Protein AF-A0A7Z9UWP3-F1 (afdb_monomer_lite)

Sequence (238 aa):
MQDFIWDKLEEKCSILRSDPNTWDKHVTGLNKSAENAIYSDIASQRMCRAIDDLLGEGTWEAPKKWGSFLVSFPQKLDHDWTVPISHCNGVPWHWDGRSGIEDMENLSGVFVFTFFSEVKPLGGGTLIVSGSHWLLKRFFQNLSEGDRSQKRRVLRKQFCTSNRWLAQLTGHDESPVDRIAFFMDKETSVDDVPVRVVELTGQPGDAIICQPTIFHIASENHADYPRFMRAKGLEKRN

Secondary structure (DSSP, 8-state):
-HHHHHHHHHHHH---TT-GGGTTSPP--GGGGTTSGGGGGGG-HHHHHHHHHHH-TTSB---SS---EEEEPPP--SS-----SB-TTS-BSB--S---HHHHHTT-EEEEEEESS-B-TTB-PPEEETTHHHHHHHHHHHS-HHHHTS-HHHHHHHHHTSSHHHHHHTTSSPPPS-HHIIIIIS-EEETTEEE-EEE--B-TT-EEEE-TT--EE---B-SSS-EEEEEEEEEB--

Radius of gyration: 18.4 Å; chains: 1; bounding box: 47×35×46 Å

Foldseek 3Di:
DVVLVQVLCCVPVVQHPVDLVSQPDDDDDSQVCLQDPVVVCVCPPVVVVVQCVVQNPPQFDDDSGQFDKDKAAADPDPDDFFQDLQDPVRHGWFFDDDLDLVCLVNVQWKKKKAFQAFQDVLQFFKKWKPQVSVLSSVLCVPDDPVRNPDDRVVSVVCSCVVDPVSCQSNVVDDHDPHRCVVAAVDFDQDVNTTIHMDGDGDHHGDMDMGRRGTTIDTGHGNDNGMTIMGMGITGTDD

pLDDT: mean 90.4, std 8.86, range [55.72, 98.75]

Structure (mmCIF, N/CA/C/O backbone):
data_AF-A0A7Z9UWP3-F1
#
_entry.id   AF-A0A7Z9UWP3-F1
#
loop_
_atom_site.group_PDB
_atom_site.id
_atom_site.type_symbol
_atom_site.label_atom_id
_atom_site.label_alt_id
_atom_site.label_comp_id
_atom_site.label_asym_id
_atom_site.label_entity_id
_atom_site.label_seq_id
_atom_site.pdbx_PDB_ins_code
_atom_site.Cartn_x
_atom_site.Cartn_y
_atom_site.Cartn_z
_atom_site.occupancy
_atom_site.B_iso_or_equiv
_atom_site.auth_seq_id
_atom_site.auth_comp_id
_atom_site.auth_asym_id
_atom_site.auth_atom_id
_atom_site.pdbx_PDB_model_num
ATOM 1 N N . MET A 1 1 ? 0.214 -0.552 -21.906 1.00 86.19 1 MET A N 1
ATOM 2 C CA . MET A 1 1 ? 0.563 0.190 -20.669 1.00 86.19 1 MET A CA 1
ATOM 3 C C . MET A 1 1 ? 2.044 0.075 -20.319 1.00 86.19 1 MET A C 1
ATOM 5 O O . MET A 1 1 ? 2.665 1.114 -20.176 1.00 86.19 1 MET A O 1
ATOM 9 N N . GLN A 1 2 ? 2.630 -1.125 -20.189 1.00 91.12 2 GLN A N 1
ATOM 10 C CA . GLN A 1 2 ? 4.057 -1.243 -19.832 1.00 91.12 2 GLN A CA 1
ATOM 11 C C . GLN A 1 2 ? 4.996 -0.543 -20.822 1.00 91.12 2 GLN A C 1
ATOM 13 O O . GLN A 1 2 ? 5.885 0.169 -20.375 1.00 91.12 2 GLN A O 1
ATOM 18 N N . ASP A 1 3 ? 4.775 -0.680 -22.134 1.00 91.81 3 ASP A N 1
ATOM 19 C CA . ASP A 1 3 ? 5.622 -0.011 -23.137 1.00 91.81 3 ASP A CA 1
ATOM 20 C C . ASP A 1 3 ? 5.607 1.509 -22.955 1.00 91.81 3 ASP A C 1
ATOM 22 O O . ASP A 1 3 ? 6.650 2.133 -22.863 1.00 91.81 3 ASP A O 1
ATOM 26 N N . PHE A 1 4 ? 4.431 2.087 -22.718 1.00 88.44 4 PHE A N 1
ATOM 27 C CA . PHE A 1 4 ? 4.306 3.504 -22.392 1.00 88.44 4 PHE A CA 1
ATOM 28 C C . PHE A 1 4 ? 5.050 3.906 -21.106 1.00 88.44 4 PHE A C 1
ATOM 30 O O . PHE A 1 4 ? 5.608 4.999 -21.035 1.00 88.44 4 PHE A O 1
ATOM 37 N N . ILE A 1 5 ? 5.052 3.059 -20.070 1.00 90.06 5 ILE A N 1
ATOM 38 C CA . ILE A 1 5 ? 5.831 3.326 -18.851 1.00 90.06 5 ILE A CA 1
ATOM 39 C C . ILE A 1 5 ? 7.326 3.320 -19.189 1.00 90.06 5 ILE A C 1
ATOM 41 O O . ILE A 1 5 ? 8.027 4.238 -18.773 1.00 90.06 5 ILE A O 1
ATOM 45 N N . TRP A 1 6 ? 7.793 2.343 -19.970 1.00 93.50 6 TRP A N 1
ATOM 46 C CA . TRP A 1 6 ? 9.179 2.266 -20.436 1.00 93.50 6 TRP A CA 1
ATOM 47 C C . TRP A 1 6 ? 9.587 3.471 -21.282 1.00 93.50 6 TRP A C 1
ATOM 49 O O . TRP A 1 6 ? 10.606 4.082 -20.974 1.00 93.50 6 TRP A O 1
ATOM 59 N N . ASP A 1 7 ? 8.759 3.891 -22.237 1.00 91.38 7 ASP A N 1
ATOM 60 C CA . ASP A 1 7 ? 9.006 5.091 -23.044 1.00 91.38 7 ASP A CA 1
ATOM 61 C C . ASP A 1 7 ? 9.177 6.326 -22.148 1.00 91.38 7 ASP A C 1
ATOM 63 O O . ASP A 1 7 ? 10.057 7.158 -22.360 1.00 91.38 7 ASP A O 1
ATOM 67 N N . LYS A 1 8 ? 8.354 6.449 -21.095 1.00 88.94 8 LYS A N 1
ATOM 68 C CA . LYS A 1 8 ? 8.445 7.574 -20.152 1.00 88.94 8 LYS A CA 1
ATOM 69 C C . LYS A 1 8 ? 9.650 7.479 -19.222 1.00 88.94 8 LYS A C 1
ATOM 71 O O . LYS A 1 8 ? 10.182 8.524 -18.845 1.00 88.94 8 LYS A O 1
ATOM 76 N N . LEU A 1 9 ? 10.060 6.274 -18.840 1.00 91.75 9 LEU A N 1
ATOM 77 C CA . LEU A 1 9 ? 11.277 6.031 -18.066 1.00 91.75 9 LEU A CA 1
ATOM 78 C C . LEU A 1 9 ? 12.525 6.410 -18.870 1.00 91.75 9 LEU A C 1
ATOM 80 O O . LEU A 1 9 ? 13.411 7.087 -18.344 1.00 91.75 9 LEU A O 1
ATOM 84 N N . GLU A 1 10 ? 12.558 6.058 -20.150 1.00 93.06 10 GLU A N 1
ATOM 85 C CA . GLU A 1 10 ? 13.635 6.430 -21.061 1.00 93.06 10 GLU A CA 1
ATOM 86 C C . GLU A 1 10 ? 13.662 7.949 -21.285 1.00 93.06 10 GLU A C 1
ATOM 88 O O . GLU A 1 10 ? 14.664 8.597 -20.977 1.00 93.06 10 GLU A O 1
ATOM 93 N N . GLU A 1 11 ? 12.533 8.538 -21.696 1.00 90.44 11 GLU A N 1
ATOM 94 C CA . GLU A 1 11 ? 12.408 9.969 -22.011 1.00 90.44 11 GLU A CA 1
ATOM 95 C C . GLU A 1 11 ? 12.757 10.874 -20.818 1.00 90.44 11 GLU A C 1
ATOM 97 O O . GLU A 1 11 ? 13.405 11.908 -20.986 1.00 90.44 11 GLU A O 1
ATOM 102 N N . LYS A 1 12 ? 12.308 10.522 -19.604 1.00 87.69 12 LYS A N 1
ATOM 103 C CA . LYS A 1 12 ? 12.389 11.423 -18.438 1.00 87.69 12 LYS A CA 1
ATOM 104 C C . LYS A 1 12 ? 13.488 11.088 -17.447 1.00 87.69 12 LYS A C 1
ATOM 106 O O . LYS A 1 12 ? 13.879 11.966 -16.679 1.00 87.69 12 LYS A O 1
ATOM 111 N N . CYS A 1 13 ? 13.927 9.836 -17.397 1.00 89.38 13 CYS A N 1
ATOM 112 C CA . CYS A 1 13 ? 14.864 9.364 -16.379 1.00 89.38 13 CYS A CA 1
ATOM 113 C C . CYS A 1 13 ? 16.144 8.766 -16.983 1.00 89.38 13 CYS A C 1
ATOM 115 O O . CYS A 1 13 ? 17.079 8.461 -16.230 1.00 89.38 13 CYS A O 1
ATOM 117 N N . SER A 1 14 ? 16.204 8.626 -18.315 1.00 92.69 14 SER A N 1
ATOM 118 C CA . SER A 1 14 ? 17.272 7.914 -19.027 1.00 92.69 14 SER A CA 1
ATOM 119 C C . SER A 1 14 ? 17.446 6.489 -18.496 1.00 92.69 14 SER A C 1
ATOM 121 O O . SER A 1 14 ? 18.567 6.028 -18.295 1.00 92.69 14 SER A O 1
ATOM 123 N N . ILE A 1 15 ? 16.321 5.837 -18.186 1.00 94.38 15 ILE A N 1
ATOM 124 C CA . ILE A 1 15 ? 16.262 4.452 -17.721 1.00 94.38 15 ILE A CA 1
ATOM 125 C C . ILE A 1 15 ? 15.803 3.596 -18.897 1.00 94.38 15 ILE A C 1
ATOM 127 O O . ILE A 1 15 ? 14.691 3.771 -19.392 1.00 94.38 15 ILE A O 1
ATOM 131 N N . LEU A 1 16 ? 16.660 2.683 -19.342 1.00 94.62 16 LEU A N 1
ATOM 132 C CA . LEU A 1 16 ? 16.462 1.902 -20.557 1.00 94.62 16 LEU A CA 1
ATOM 133 C C . LEU A 1 16 ? 15.951 0.505 -20.217 1.00 94.62 16 LEU A C 1
ATOM 135 O O . LEU A 1 16 ? 16.533 -0.201 -19.392 1.00 94.62 16 LEU A O 1
ATOM 139 N N . ARG A 1 17 ? 14.901 0.053 -20.912 1.00 95.44 17 ARG A N 1
ATOM 140 C CA . ARG A 1 17 ? 14.376 -1.317 -20.761 1.00 95.44 17 ARG A CA 1
ATOM 141 C C . ARG A 1 17 ? 15.427 -2.386 -21.067 1.00 95.44 17 ARG A C 1
ATOM 143 O O . ARG A 1 17 ? 15.401 -3.454 -20.470 1.00 95.44 17 ARG A O 1
ATOM 150 N N . SER A 1 18 ? 16.321 -2.111 -22.011 1.00 95.44 18 SER A N 1
ATOM 151 C CA . SER A 1 18 ? 17.343 -3.051 -22.479 1.00 95.44 18 SER A CA 1
ATOM 152 C C . SER A 1 18 ? 18.635 -3.038 -21.660 1.00 95.44 18 SER A C 1
ATOM 154 O O . SER A 1 18 ? 19.491 -3.879 -21.912 1.00 95.44 18 SER A O 1
ATOM 156 N N . ASP A 1 19 ? 18.804 -2.101 -20.721 1.00 94.62 19 ASP A N 1
ATOM 157 C CA . ASP A 1 19 ? 20.027 -1.982 -19.920 1.00 94.62 19 ASP A CA 1
ATOM 158 C C . ASP A 1 19 ? 19.709 -1.909 -18.417 1.00 94.62 19 ASP A C 1
ATOM 160 O O . ASP A 1 19 ? 19.483 -0.816 -17.879 1.00 94.62 19 ASP A O 1
ATOM 164 N N . PRO A 1 20 ? 19.726 -3.059 -17.714 1.00 93.06 20 PRO A N 1
ATOM 165 C CA . PRO A 1 20 ? 19.508 -3.123 -16.272 1.00 93.06 20 PRO A CA 1
ATOM 166 C C . PRO A 1 20 ? 20.485 -2.297 -15.430 1.00 93.06 20 PRO A C 1
ATOM 168 O O . PRO A 1 20 ? 20.186 -2.001 -14.276 1.00 93.06 20 PRO A O 1
ATOM 171 N N . ASN A 1 21 ? 21.638 -1.878 -15.968 1.00 92.44 21 ASN A N 1
ATOM 172 C CA . ASN A 1 21 ? 22.551 -0.999 -15.228 1.00 92.44 21 ASN A CA 1
ATOM 173 C C . ASN A 1 21 ? 21.985 0.412 -15.042 1.00 92.44 21 ASN A C 1
ATOM 175 O O . ASN A 1 21 ? 22.449 1.141 -14.174 1.00 92.44 21 ASN A O 1
ATOM 179 N N . THR A 1 22 ? 20.972 0.788 -15.826 1.00 92.69 22 THR A N 1
ATOM 180 C CA . THR A 1 22 ? 20.267 2.069 -15.683 1.00 92.69 22 THR A CA 1
ATOM 181 C C . THR A 1 22 ? 19.136 2.022 -14.648 1.00 92.69 22 THR A C 1
ATOM 183 O O . THR A 1 22 ? 18.492 3.039 -14.391 1.00 92.69 22 THR A O 1
ATOM 186 N N . TRP A 1 23 ? 18.859 0.853 -14.059 1.00 92.38 23 TRP A N 1
ATOM 187 C CA . TRP A 1 23 ? 17.744 0.616 -13.133 1.00 92.38 23 TRP A CA 1
ATOM 188 C C . TRP A 1 23 ? 18.099 0.934 -11.671 1.00 92.38 23 TRP A C 1
ATOM 190 O O . TRP A 1 23 ? 17.628 0.281 -10.745 1.00 92.38 23 TRP A O 1
ATOM 200 N N . ASP A 1 24 ? 18.949 1.930 -11.442 1.00 80.56 24 ASP A N 1
ATOM 201 C CA . ASP A 1 24 ? 19.480 2.300 -10.125 1.00 80.56 24 ASP A CA 1
ATOM 202 C C . ASP A 1 24 ? 18.838 3.572 -9.542 1.00 80.56 24 ASP A C 1
ATOM 204 O O . ASP A 1 24 ? 19.090 3.949 -8.396 1.00 80.56 24 ASP A O 1
ATOM 208 N N . LYS A 1 25 ? 17.978 4.244 -10.317 1.00 75.56 25 LYS A N 1
ATOM 209 C CA . LYS A 1 25 ? 17.380 5.527 -9.935 1.00 75.56 25 LYS A CA 1
ATOM 210 C C . LYS A 1 25 ? 15.999 5.359 -9.322 1.00 75.56 25 LYS A C 1
ATOM 212 O O . LYS A 1 25 ? 15.126 4.673 -9.853 1.00 75.56 25 LYS A O 1
ATOM 217 N N . HIS A 1 26 ? 15.751 6.129 -8.267 1.00 76.62 26 HIS A N 1
ATOM 218 C CA . HIS A 1 26 ? 14.399 6.336 -7.769 1.00 76.62 26 HIS A CA 1
ATOM 219 C C . HIS A 1 26 ? 13.567 7.140 -8.779 1.00 76.62 26 HIS A C 1
ATOM 221 O O . HIS A 1 26 ? 13.902 8.275 -9.131 1.00 76.62 26 HIS A O 1
ATOM 227 N N . VAL A 1 27 ? 12.449 6.567 -9.222 1.00 81.12 27 VAL A N 1
ATOM 228 C CA . VAL A 1 27 ? 11.588 7.174 -10.239 1.00 81.12 27 VAL A CA 1
ATOM 229 C C . VAL A 1 27 ? 10.522 8.046 -9.585 1.00 81.12 27 VAL A C 1
ATOM 231 O O . VAL A 1 27 ? 9.708 7.585 -8.789 1.00 81.12 27 VAL A O 1
ATOM 234 N N . THR A 1 28 ? 10.476 9.320 -9.972 1.00 74.56 28 THR A N 1
ATOM 235 C CA . THR A 1 28 ? 9.399 10.245 -9.593 1.00 74.56 28 THR A CA 1
ATOM 236 C C . THR A 1 28 ? 8.891 11.005 -10.812 1.00 74.56 28 THR A C 1
ATOM 238 O O . THR A 1 28 ? 9.552 11.083 -11.843 1.00 74.56 28 THR A O 1
ATOM 241 N N . GLY A 1 29 ? 7.693 11.586 -10.717 1.00 69.19 29 GLY A N 1
ATOM 242 C CA . GLY A 1 29 ? 7.242 12.563 -11.714 1.00 69.19 29 GLY A CA 1
ATOM 243 C C . GLY A 1 29 ? 6.757 11.993 -13.054 1.00 69.19 29 GLY A C 1
ATOM 244 O O . GLY A 1 29 ? 6.494 12.767 -13.982 1.00 69.19 29 GLY A O 1
ATOM 245 N N . LEU A 1 30 ? 6.524 10.678 -13.160 1.00 74.00 30 LEU A N 1
ATOM 246 C CA . LEU A 1 30 ? 5.887 10.077 -14.344 1.00 74.00 30 LEU A CA 1
ATOM 247 C C . LEU A 1 30 ? 4.432 10.559 -14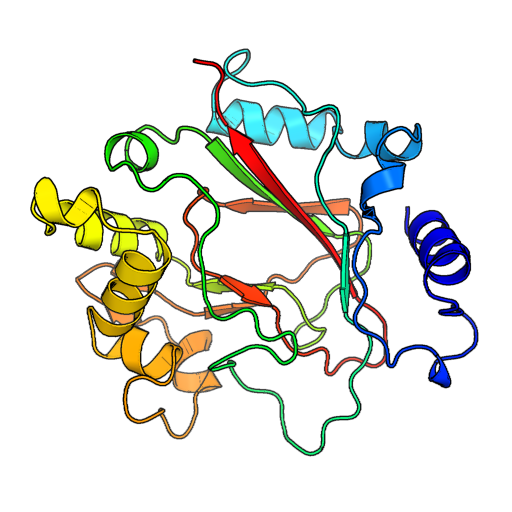.561 1.00 74.00 30 LEU A C 1
ATOM 249 O O . LEU A 1 30 ? 3.859 10.369 -15.623 1.00 74.00 30 LEU A O 1
ATOM 253 N N . ASN A 1 31 ? 3.852 11.284 -13.603 1.00 62.81 31 ASN A N 1
ATOM 254 C CA . ASN A 1 31 ? 2.432 11.657 -13.539 1.00 62.81 31 ASN A CA 1
ATOM 255 C C . ASN A 1 31 ? 1.960 12.672 -14.583 1.00 62.81 31 ASN A C 1
ATOM 257 O O . ASN A 1 31 ? 0.757 12.802 -14.813 1.00 62.81 31 ASN A O 1
ATOM 261 N N . LYS A 1 32 ? 2.875 13.441 -15.189 1.00 57.59 32 LYS A N 1
ATOM 262 C CA . LYS A 1 32 ? 2.498 14.492 -16.155 1.00 57.59 32 LYS A CA 1
ATOM 263 C C . LYS A 1 32 ? 1.899 13.938 -17.449 1.00 57.59 32 LYS A C 1
ATOM 265 O O . LYS A 1 32 ? 1.440 14.713 -18.270 1.00 57.59 32 LYS A O 1
ATOM 270 N N . SER A 1 33 ? 1.899 12.623 -17.637 1.00 55.72 33 SER A N 1
ATOM 271 C CA . SER A 1 33 ? 1.381 11.992 -18.842 1.00 55.72 33 SER A CA 1
ATOM 272 C C . SER A 1 33 ? -0.077 11.535 -18.744 1.00 55.72 33 SER A C 1
ATOM 274 O O . SER A 1 33 ? -0.579 10.988 -19.715 1.00 55.72 33 SER A O 1
ATOM 276 N N . ALA A 1 34 ? -0.775 11.816 -17.634 1.00 56.41 34 ALA A N 1
ATOM 277 C CA . ALA A 1 34 ? -2.178 11.444 -17.395 1.00 56.41 34 ALA A CA 1
ATOM 278 C C . ALA A 1 34 ? -3.206 12.000 -18.409 1.00 56.41 34 ALA A C 1
ATOM 280 O O . ALA A 1 34 ? -4.379 11.661 -18.325 1.00 56.41 34 ALA A O 1
ATOM 281 N N . GLU A 1 35 ? -2.787 12.860 -19.339 1.00 61.62 35 GLU A N 1
ATOM 282 C CA . GLU A 1 35 ? -3.606 13.363 -20.455 1.00 61.62 35 GLU A CA 1
ATOM 283 C C . GLU A 1 35 ? -3.559 12.443 -21.688 1.00 61.62 35 GLU A C 1
ATOM 285 O O . GLU A 1 35 ? -4.274 12.668 -22.660 1.00 61.62 35 GLU A O 1
ATOM 290 N N . ASN A 1 36 ? -2.727 11.398 -21.664 1.00 70.50 36 ASN A N 1
ATOM 291 C CA . ASN A 1 36 ? -2.655 10.424 -22.744 1.00 70.50 36 ASN A CA 1
ATOM 292 C C . ASN A 1 36 ? -3.891 9.504 -22.735 1.00 70.50 36 ASN A C 1
ATOM 294 O O . ASN A 1 36 ? -4.335 9.055 -21.678 1.00 70.50 36 ASN A O 1
ATOM 298 N N . ALA A 1 37 ? -4.414 9.175 -23.918 1.00 71.62 37 ALA A N 1
ATOM 299 C CA . ALA A 1 37 ? -5.559 8.278 -24.069 1.00 71.62 37 ALA A CA 1
ATOM 300 C C . ALA A 1 37 ? -5.350 6.911 -23.390 1.00 71.62 37 ALA A C 1
ATOM 302 O O . ALA A 1 37 ? -6.306 6.328 -22.908 1.00 71.62 37 ALA A O 1
ATOM 303 N N . ILE A 1 38 ? -4.108 6.439 -23.231 1.00 73.44 38 ILE A N 1
ATOM 304 C CA . ILE A 1 38 ? -3.800 5.156 -22.576 1.00 73.44 38 ILE A CA 1
ATOM 305 C C . ILE A 1 38 ? -4.294 5.053 -21.119 1.00 73.44 38 ILE A C 1
ATOM 307 O O . ILE A 1 38 ? -4.359 3.959 -20.560 1.00 73.44 38 ILE A O 1
ATOM 311 N N . TYR A 1 39 ? -4.638 6.177 -20.480 1.00 73.81 39 TYR A N 1
ATOM 312 C CA . TYR A 1 39 ? -5.200 6.194 -19.128 1.00 73.81 39 TYR A CA 1
ATOM 313 C C . TYR A 1 39 ? -6.716 5.963 -19.088 1.00 73.81 39 TYR A C 1
ATOM 315 O O . TYR A 1 39 ? -7.220 5.625 -18.013 1.00 73.81 39 TYR A O 1
ATOM 323 N N . SER A 1 40 ? -7.442 6.112 -20.207 1.00 72.38 40 SER A N 1
ATOM 324 C CA . SER A 1 40 ? -8.894 5.869 -20.244 1.00 72.38 40 SER A CA 1
ATOM 325 C C . SER A 1 40 ? -9.231 4.420 -19.922 1.00 72.38 40 SER A C 1
ATOM 327 O O . SER A 1 40 ? -10.205 4.158 -19.222 1.00 72.38 40 SER A O 1
ATOM 329 N N . ASP A 1 41 ? -8.372 3.494 -20.344 1.00 78.50 41 ASP A N 1
ATOM 330 C CA . ASP A 1 41 ? -8.580 2.055 -20.160 1.00 78.50 41 ASP A CA 1
ATOM 331 C C . ASP A 1 41 ? -8.425 1.619 -18.706 1.00 78.50 41 ASP A C 1
ATOM 333 O O . ASP A 1 41 ? -8.909 0.558 -18.312 1.00 78.50 41 ASP A O 1
ATOM 337 N N . ILE A 1 42 ? -7.781 2.448 -17.878 1.00 81.31 42 ILE A N 1
ATOM 338 C CA . ILE A 1 42 ? -7.672 2.131 -16.462 1.00 81.31 42 ILE A CA 1
ATOM 339 C C . ILE A 1 42 ? -9.045 2.214 -15.795 1.00 81.31 42 ILE A C 1
ATOM 341 O O . ILE A 1 42 ? -9.366 1.355 -14.980 1.00 81.31 42 ILE A O 1
ATOM 345 N N . ALA A 1 43 ? -9.879 3.184 -16.182 1.00 84.50 43 ALA A N 1
ATOM 346 C CA . ALA A 1 43 ? -11.275 3.305 -15.759 1.00 84.50 43 ALA A CA 1
ATOM 347 C C . ALA A 1 43 ? -12.178 2.266 -16.449 1.00 84.50 43 ALA A C 1
ATOM 349 O O . ALA A 1 43 ? -13.266 2.595 -16.922 1.00 84.50 43 ALA A O 1
ATOM 350 N N . SER A 1 44 ? -11.714 1.019 -16.559 1.00 88.94 44 SER A N 1
ATOM 351 C CA . SER A 1 44 ? -12.471 -0.042 -17.212 1.00 88.94 44 SER A CA 1
ATOM 352 C C . SER A 1 44 ? -13.846 -0.195 -16.565 1.00 88.94 44 SER A C 1
ATOM 354 O O . SER A 1 44 ? -14.006 -0.033 -15.352 1.00 88.94 44 SER A O 1
ATOM 356 N N . GLN A 1 45 ? -14.841 -0.582 -17.364 1.00 91.75 45 GLN A N 1
ATOM 357 C CA . GLN A 1 45 ? -16.202 -0.791 -16.869 1.00 91.75 45 GLN A CA 1
ATOM 358 C C . GLN A 1 45 ? -16.245 -1.779 -15.693 1.00 91.75 45 GLN A C 1
ATOM 360 O O . GLN A 1 45 ? -17.015 -1.588 -14.757 1.00 91.75 45 GLN A O 1
ATOM 365 N N . ARG A 1 46 ? -15.389 -2.811 -15.711 1.00 93.19 46 ARG A N 1
ATOM 366 C CA . ARG A 1 46 ? -15.267 -3.783 -14.618 1.00 93.19 46 ARG A CA 1
ATOM 367 C C . ARG A 1 46 ? -14.789 -3.127 -13.320 1.00 93.19 46 ARG A C 1
ATOM 369 O O . ARG A 1 46 ? -15.360 -3.401 -12.272 1.00 93.19 46 ARG A O 1
ATOM 376 N N . MET A 1 47 ? -13.766 -2.273 -13.386 1.00 92.62 47 MET A N 1
ATOM 377 C CA . MET A 1 47 ? -13.241 -1.587 -12.203 1.00 92.62 47 MET A CA 1
ATOM 378 C C . MET A 1 47 ? -14.235 -0.554 -11.666 1.00 92.62 47 MET A C 1
ATOM 380 O O . MET A 1 47 ? -14.440 -0.497 -10.460 1.00 92.62 47 MET A O 1
ATOM 384 N N . CYS A 1 48 ? -14.884 0.219 -12.543 1.00 93.50 48 CYS A N 1
ATOM 385 C CA . CYS A 1 48 ? -15.901 1.185 -12.128 1.00 93.50 48 CYS A CA 1
ATOM 386 C C . CYS A 1 48 ? -17.076 0.497 -11.423 1.00 93.50 48 CYS A C 1
ATOM 388 O O . CYS A 1 48 ? -17.411 0.908 -10.322 1.00 93.50 48 CYS A O 1
ATOM 390 N N . ARG A 1 49 ? -17.594 -0.616 -11.963 1.00 95.50 49 ARG A N 1
ATOM 391 C CA . ARG A 1 49 ? -18.661 -1.395 -11.306 1.00 95.50 49 ARG A CA 1
ATOM 392 C C . ARG A 1 49 ? -18.256 -1.924 -9.929 1.00 95.50 49 ARG A C 1
ATOM 394 O O . ARG A 1 49 ? -19.032 -1.829 -8.994 1.00 95.50 49 ARG A O 1
ATOM 401 N N . ALA A 1 50 ? -17.025 -2.418 -9.781 1.00 96.06 50 ALA A N 1
ATOM 402 C CA . ALA A 1 50 ? -16.531 -2.858 -8.474 1.00 96.06 50 ALA A CA 1
ATOM 403 C C . ALA A 1 50 ? -16.437 -1.704 -7.456 1.00 96.06 50 ALA A C 1
ATOM 405 O O . ALA A 1 50 ? -16.574 -1.922 -6.257 1.00 96.06 50 ALA A O 1
ATOM 406 N N . ILE A 1 51 ? -16.189 -0.474 -7.919 1.00 95.69 51 ILE A N 1
ATOM 407 C CA . ILE A 1 51 ? -16.214 0.718 -7.064 1.00 95.69 51 ILE A CA 1
ATOM 408 C C . ILE A 1 51 ? -17.664 1.153 -6.792 1.00 95.69 51 ILE A C 1
ATOM 410 O O . ILE A 1 51 ? -17.953 1.543 -5.663 1.00 95.69 51 ILE A O 1
ATOM 414 N N . ASP A 1 52 ? -18.575 1.037 -7.764 1.00 95.88 52 ASP A N 1
ATOM 415 C CA . ASP A 1 52 ? -20.013 1.280 -7.579 1.00 95.88 52 ASP A CA 1
ATOM 416 C C . ASP A 1 52 ? -20.600 0.352 -6.507 1.00 95.88 52 ASP A C 1
ATOM 418 O O . ASP A 1 52 ? -21.325 0.824 -5.635 1.00 95.88 52 ASP A O 1
ATOM 422 N N . ASP A 1 53 ? -20.215 -0.928 -6.493 1.00 95.69 53 ASP A N 1
ATOM 423 C CA . ASP A 1 53 ? -20.638 -1.896 -5.469 1.00 95.69 53 ASP A CA 1
ATOM 424 C C . ASP A 1 53 ? -20.207 -1.484 -4.045 1.00 95.69 53 ASP A C 1
ATOM 426 O O . ASP A 1 53 ? -20.853 -1.852 -3.064 1.00 95.69 53 ASP A O 1
ATOM 430 N N . LEU A 1 54 ? -19.115 -0.718 -3.913 1.00 94.75 54 LEU A N 1
ATOM 431 C CA . LEU A 1 54 ? -18.563 -0.284 -2.624 1.00 94.75 54 LEU A CA 1
ATOM 432 C C . LEU A 1 54 ? -19.047 1.105 -2.196 1.00 94.75 54 LEU A C 1
ATOM 434 O O . LEU A 1 54 ? -19.323 1.332 -1.019 1.00 94.75 54 LEU A O 1
ATOM 438 N N . LEU A 1 55 ? -19.091 2.060 -3.125 1.00 93.81 55 LEU A N 1
ATOM 439 C CA . LEU A 1 55 ? -19.407 3.457 -2.826 1.00 93.81 55 LEU A CA 1
ATOM 440 C C . LEU A 1 55 ? -20.873 3.807 -3.103 1.00 93.81 55 LEU A C 1
ATOM 442 O O . LEU A 1 55 ? -21.404 4.696 -2.438 1.00 93.81 55 LEU A O 1
ATOM 446 N N . GLY A 1 56 ? -21.528 3.078 -4.001 1.00 93.88 56 GLY A N 1
ATOM 447 C CA . GLY A 1 56 ? -22.830 3.404 -4.564 1.00 93.88 56 GLY A CA 1
ATOM 448 C C . GLY A 1 56 ? -22.695 4.014 -5.960 1.00 93.88 56 GLY A C 1
ATOM 449 O O . GLY A 1 56 ? -21.858 4.886 -6.211 1.00 93.88 56 GLY A O 1
ATOM 450 N N . GLU A 1 57 ? -23.549 3.573 -6.882 1.00 94.31 57 GLU A N 1
ATOM 451 C CA . GLU A 1 57 ? -23.609 4.143 -8.227 1.00 94.31 57 GLU A CA 1
ATOM 452 C C . GLU A 1 57 ? -23.963 5.640 -8.164 1.00 94.31 57 GLU A C 1
ATOM 454 O O . GLU A 1 57 ? -24.844 6.074 -7.419 1.00 94.31 57 GLU A O 1
ATOM 459 N N . GLY A 1 58 ? -23.246 6.458 -8.939 1.00 92.44 58 GLY A N 1
ATOM 460 C CA . GLY A 1 58 ? -23.473 7.905 -9.014 1.00 92.44 58 GLY A CA 1
ATOM 461 C C . GLY A 1 58 ? -22.924 8.721 -7.835 1.00 92.44 58 GLY A C 1
ATOM 462 O O . GLY A 1 58 ? -22.917 9.954 -7.911 1.00 92.44 58 GLY A O 1
ATOM 463 N N . THR A 1 59 ? -22.394 8.080 -6.787 1.00 93.19 59 THR A N 1
ATOM 464 C CA . THR A 1 59 ? -21.838 8.773 -5.610 1.00 93.19 59 THR A CA 1
ATOM 465 C C . THR A 1 59 ? -20.361 9.134 -5.758 1.00 93.19 59 THR A C 1
ATOM 467 O O . THR A 1 59 ? -19.765 9.632 -4.811 1.00 93.19 59 THR A O 1
ATOM 470 N N . TRP A 1 60 ? -19.723 8.846 -6.891 1.00 93.50 60 TRP A N 1
ATOM 471 C CA . TRP A 1 60 ? -18.309 9.133 -7.150 1.00 93.50 60 TRP A CA 1
ATOM 472 C C . TRP A 1 60 ? -18.077 9.382 -8.650 1.00 93.50 60 TRP A C 1
ATOM 474 O O . TRP A 1 60 ? -18.964 9.161 -9.474 1.00 93.50 60 TRP A O 1
ATOM 484 N N . GLU A 1 61 ? -16.887 9.872 -9.007 1.00 90.12 61 GLU A N 1
ATOM 485 C CA . GLU A 1 61 ? -16.465 10.056 -10.402 1.00 90.12 61 GLU A CA 1
ATOM 486 C C . GLU A 1 61 ? -15.131 9.388 -10.678 1.00 90.12 61 GLU A C 1
ATOM 488 O O . GLU A 1 61 ? -14.181 9.513 -9.900 1.00 90.12 61 GLU A O 1
ATOM 493 N N . ALA A 1 62 ? -15.023 8.783 -11.861 1.00 87.69 62 ALA A N 1
ATOM 494 C CA . ALA A 1 62 ? -13.736 8.405 -12.412 1.00 87.69 62 ALA A CA 1
ATOM 495 C C . ALA A 1 62 ? -12.843 9.656 -12.537 1.00 87.69 62 ALA A C 1
ATOM 497 O O . ALA A 1 62 ? -13.182 10.596 -13.265 1.00 87.69 62 ALA A O 1
ATOM 498 N N . PRO A 1 63 ? -11.687 9.706 -11.853 1.00 84.44 63 PRO A N 1
ATOM 499 C CA . PRO A 1 63 ? -10.825 10.868 -11.921 1.00 84.44 63 PRO A CA 1
ATOM 500 C C . PRO A 1 63 ? -10.205 10.975 -13.312 1.00 84.44 63 PRO A C 1
ATOM 502 O O . PRO A 1 63 ? -9.742 9.989 -13.881 1.00 84.44 63 PRO A O 1
ATOM 505 N N . LYS A 1 64 ? -10.051 12.205 -13.811 1.00 77.88 64 LYS A N 1
ATOM 506 C CA . LYS A 1 64 ? -9.266 12.462 -15.035 1.00 77.88 64 LYS A CA 1
ATOM 507 C C . LYS A 1 64 ? -7.823 11.970 -14.904 1.00 77.88 64 LYS A C 1
ATOM 509 O O . LYS A 1 64 ? -7.207 11.559 -15.877 1.00 77.88 64 LYS A O 1
ATOM 514 N N . LYS A 1 65 ? -7.274 12.040 -13.684 1.00 77.94 65 LYS A N 1
ATOM 515 C CA . LYS A 1 65 ? -5.916 11.600 -13.355 1.00 77.94 65 LYS A CA 1
ATOM 516 C C . LYS A 1 65 ? -5.969 10.489 -12.326 1.00 77.94 65 LYS A C 1
ATOM 518 O O . LYS A 1 65 ? -6.197 10.722 -11.134 1.00 77.94 65 LYS A O 1
ATOM 523 N N . TRP A 1 66 ? -5.662 9.291 -12.787 1.00 78.38 66 TRP A N 1
ATOM 524 C CA . TRP A 1 66 ? -5.702 8.104 -11.961 1.00 78.38 66 TRP A CA 1
ATOM 525 C C . TRP A 1 66 ? -4.477 7.916 -11.046 1.00 78.38 66 TRP A C 1
ATOM 527 O O . TRP A 1 66 ? -4.371 6.892 -10.408 1.00 78.38 66 TRP A O 1
ATOM 537 N N . GLY A 1 67 ? -3.593 8.899 -10.860 1.00 74.62 67 GLY A N 1
ATOM 538 C CA . GLY A 1 67 ? -2.489 8.814 -9.885 1.00 74.62 67 GLY A CA 1
ATOM 539 C C . GLY A 1 67 ? -1.155 8.361 -10.482 1.00 74.62 67 GLY A C 1
ATOM 540 O O . GLY A 1 67 ? -1.028 8.226 -11.698 1.00 74.62 67 GLY A O 1
ATOM 541 N N . SER A 1 68 ? -0.148 8.202 -9.619 1.00 75.69 68 SER A N 1
ATOM 542 C CA . SER A 1 68 ? 1.252 7.983 -10.009 1.00 75.69 68 SER A CA 1
ATOM 543 C C . SER A 1 68 ? 1.582 6.521 -10.253 1.00 75.69 68 SER A C 1
ATOM 545 O O . SER A 1 68 ? 1.158 5.666 -9.474 1.00 75.69 68 SER A O 1
ATOM 547 N N . PHE A 1 69 ? 2.414 6.239 -11.257 1.00 85.00 69 PHE A N 1
ATOM 548 C CA . PHE A 1 69 ? 3.041 4.923 -11.356 1.00 85.00 69 PHE A CA 1
ATOM 549 C C . PHE A 1 69 ? 3.979 4.695 -10.175 1.00 85.00 69 PHE A C 1
ATOM 551 O O . PHE A 1 69 ? 4.757 5.571 -9.795 1.00 85.00 69 PHE A O 1
ATOM 558 N N . LEU A 1 70 ? 3.884 3.496 -9.623 1.00 88.88 70 LEU A N 1
ATOM 559 C CA . LEU A 1 70 ? 4.803 2.932 -8.658 1.00 88.88 70 LEU A CA 1
ATOM 560 C C . LEU A 1 70 ? 5.718 1.992 -9.437 1.00 88.88 70 LEU A C 1
ATOM 562 O O . LEU A 1 70 ? 5.282 0.931 -9.891 1.00 88.88 70 LEU A O 1
ATOM 566 N N . VAL A 1 71 ? 6.957 2.428 -9.626 1.00 91.44 71 VAL A N 1
ATOM 567 C CA . VAL A 1 71 ? 8.005 1.653 -10.289 1.00 91.44 71 VAL A CA 1
ATOM 568 C C . VAL A 1 71 ? 8.961 1.158 -9.215 1.00 91.44 71 VAL A C 1
ATOM 570 O O . VAL A 1 71 ? 9.449 1.966 -8.425 1.00 91.44 71 VAL A O 1
ATOM 573 N N . SER A 1 72 ? 9.214 -0.147 -9.185 1.00 90.50 72 SER A N 1
ATOM 574 C CA . SER A 1 72 ? 10.255 -0.735 -8.342 1.00 90.50 72 SER A CA 1
ATOM 575 C C . SER A 1 72 ? 11.140 -1.637 -9.191 1.00 90.50 72 SER A C 1
ATOM 577 O O . SER A 1 72 ? 10.661 -2.612 -9.767 1.00 90.50 72 SER A O 1
ATOM 579 N N . PHE A 1 73 ? 12.418 -1.294 -9.312 1.00 93.69 73 PHE A N 1
ATOM 580 C CA . PHE A 1 73 ? 13.395 -2.100 -10.041 1.00 93.69 73 PHE A CA 1
ATOM 581 C C . PHE A 1 73 ? 14.007 -3.174 -9.140 1.00 93.69 73 PHE A C 1
ATOM 583 O O . PHE A 1 73 ? 14.037 -2.959 -7.931 1.00 93.69 73 PHE A O 1
ATOM 590 N N . PRO A 1 74 ? 14.514 -4.285 -9.705 1.00 92.94 74 PRO A N 1
ATOM 591 C CA . PRO A 1 74 ? 15.352 -5.239 -8.985 1.00 92.94 74 PRO A CA 1
ATOM 592 C C . PRO A 1 74 ? 16.455 -4.530 -8.207 1.00 92.94 74 PRO A C 1
ATOM 594 O O . PRO A 1 74 ? 17.233 -3.762 -8.781 1.00 92.94 74 PRO A O 1
ATOM 597 N N . GLN A 1 75 ? 16.528 -4.776 -6.905 1.00 89.81 75 GLN A N 1
ATOM 598 C CA . GLN A 1 75 ? 17.538 -4.163 -6.054 1.00 89.81 75 GLN A CA 1
ATOM 599 C C . GLN A 1 75 ? 18.692 -5.137 -5.820 1.00 89.81 75 GLN A C 1
ATOM 601 O O . GLN A 1 75 ? 18.495 -6.325 -5.579 1.00 89.81 75 GLN A O 1
ATOM 606 N N . LYS A 1 76 ? 19.924 -4.621 -5.870 1.00 85.75 76 LYS A N 1
ATOM 607 C CA . LYS A 1 76 ? 21.124 -5.367 -5.473 1.00 85.75 76 LYS A CA 1
ATOM 608 C C . LYS A 1 76 ? 21.278 -5.257 -3.958 1.00 85.75 76 LYS A C 1
ATOM 610 O O . LYS A 1 76 ? 21.923 -4.328 -3.479 1.00 85.75 76 LYS A O 1
ATOM 615 N N . LEU A 1 77 ? 20.623 -6.156 -3.235 1.00 85.56 77 LEU A N 1
ATOM 616 C CA . LEU A 1 77 ? 20.598 -6.174 -1.773 1.00 85.56 77 LEU A CA 1
ATOM 617 C C . LEU A 1 77 ? 21.566 -7.238 -1.250 1.00 85.56 77 LEU A C 1
ATOM 619 O O . LEU A 1 77 ? 21.772 -8.274 -1.879 1.00 85.56 77 LEU A O 1
ATOM 623 N N . ASP A 1 78 ? 22.199 -6.945 -0.121 1.00 90.31 78 ASP A N 1
ATOM 624 C CA . ASP A 1 78 ? 23.184 -7.790 0.563 1.00 90.31 78 ASP A CA 1
ATOM 625 C C . ASP A 1 78 ? 22.589 -8.539 1.768 1.00 90.31 78 ASP A C 1
ATOM 627 O O . ASP A 1 78 ? 23.318 -9.100 2.586 1.00 90.31 78 ASP A O 1
ATOM 631 N N . HIS A 1 79 ? 21.263 -8.542 1.874 1.00 91.12 79 HIS A N 1
ATOM 632 C CA . HIS A 1 79 ? 20.499 -9.142 2.956 1.00 91.12 79 HIS A CA 1
ATOM 633 C C . HIS A 1 79 ? 19.248 -9.831 2.412 1.00 91.12 79 HIS A C 1
ATOM 635 O O . HIS A 1 79 ? 18.755 -9.493 1.334 1.00 91.12 79 HIS A O 1
ATOM 641 N N . ASP A 1 80 ? 18.729 -10.786 3.180 1.00 94.12 80 ASP A N 1
ATOM 642 C CA . ASP A 1 80 ? 17.478 -11.467 2.863 1.00 94.12 80 ASP A CA 1
ATOM 643 C C . ASP A 1 80 ? 16.281 -10.525 3.037 1.00 94.12 80 ASP A C 1
ATOM 645 O O . ASP A 1 80 ? 16.280 -9.643 3.902 1.00 94.12 80 ASP A O 1
ATOM 649 N N . TRP A 1 81 ? 15.237 -10.732 2.231 1.00 95.06 81 TRP A N 1
ATOM 650 C CA . TRP A 1 81 ? 14.017 -9.934 2.320 1.00 95.06 81 TRP A CA 1
ATOM 651 C C . TRP A 1 81 ? 13.412 -10.027 3.721 1.00 95.06 81 TRP A C 1
ATOM 653 O O . TRP A 1 81 ? 13.336 -11.103 4.312 1.00 95.06 81 TRP A O 1
ATOM 663 N N . THR A 1 82 ? 12.921 -8.906 4.245 1.00 95.69 82 THR A N 1
ATOM 664 C CA . THR A 1 82 ? 12.184 -8.873 5.509 1.00 95.69 82 THR A CA 1
ATOM 665 C C . THR A 1 82 ? 11.113 -7.787 5.497 1.00 95.69 82 THR A C 1
ATOM 667 O O . THR A 1 82 ? 11.120 -6.889 4.657 1.00 95.69 82 THR A O 1
ATOM 670 N N . VAL A 1 83 ? 10.190 -7.825 6.462 1.00 96.88 83 VAL A N 1
ATOM 671 C CA . VAL A 1 83 ? 9.168 -6.780 6.614 1.00 96.88 83 VAL A CA 1
ATOM 672 C C . VAL A 1 83 ? 9.848 -5.464 7.014 1.00 96.88 83 VAL A C 1
ATOM 674 O O . VAL A 1 83 ? 10.387 -5.378 8.121 1.00 96.88 83 VAL A O 1
ATOM 677 N N . PRO A 1 84 ? 9.801 -4.404 6.194 1.00 94.88 84 PRO A N 1
ATOM 678 C CA . PRO A 1 84 ? 10.583 -3.199 6.425 1.00 94.88 84 PRO A CA 1
ATOM 679 C C . PRO A 1 84 ? 10.100 -2.427 7.655 1.00 94.88 84 PRO A C 1
ATOM 681 O O . PRO A 1 84 ? 8.907 -2.355 7.952 1.00 94.88 84 PRO A O 1
ATOM 684 N N . ILE A 1 85 ? 11.039 -1.795 8.357 1.00 94.19 85 ILE A N 1
ATOM 685 C CA . ILE A 1 85 ? 10.750 -0.743 9.348 1.00 94.19 85 ILE A CA 1
ATOM 686 C C . ILE A 1 85 ? 10.483 0.586 8.626 1.00 94.19 85 ILE A C 1
ATOM 688 O O . ILE A 1 85 ? 9.567 1.339 8.963 1.00 94.19 85 ILE A O 1
ATOM 692 N N . SER A 1 86 ? 11.282 0.855 7.598 1.00 85.19 86 SER A N 1
ATOM 693 C CA . SER A 1 86 ? 11.200 2.005 6.707 1.00 85.19 86 SER A CA 1
ATOM 694 C C . SER A 1 86 ? 11.593 1.571 5.295 1.00 85.19 86 SER A C 1
ATOM 696 O O . SER A 1 86 ? 12.248 0.548 5.115 1.00 85.19 86 SER A O 1
ATOM 698 N N . HIS A 1 87 ? 11.174 2.332 4.286 1.00 78.69 87 HIS A N 1
ATOM 699 C CA . HIS A 1 87 ? 11.526 2.045 2.899 1.00 78.69 87 HIS A CA 1
ATOM 700 C C . HIS A 1 87 ? 12.776 2.823 2.472 1.00 78.69 87 HIS A C 1
ATOM 702 O O . HIS A 1 87 ? 12.966 3.964 2.906 1.00 78.69 87 HIS A O 1
ATOM 708 N N . CYS A 1 88 ? 13.568 2.271 1.544 1.00 60.69 88 CYS A N 1
ATOM 709 C CA . CYS A 1 88 ? 14.778 2.907 1.000 1.00 60.69 88 CYS A CA 1
ATOM 710 C C . CYS A 1 88 ? 14.515 4.284 0.362 1.00 60.69 88 CYS A C 1
ATOM 712 O O . CYS A 1 88 ? 15.391 5.142 0.323 1.00 60.69 88 CYS A O 1
ATOM 714 N N . ASN A 1 89 ? 13.274 4.538 -0.063 1.00 68.62 89 ASN A N 1
ATOM 715 C CA . ASN A 1 89 ? 12.850 5.824 -0.633 1.00 68.62 89 ASN A CA 1
ATOM 716 C C . ASN A 1 89 ? 12.517 6.878 0.446 1.00 68.62 89 ASN A C 1
ATOM 718 O O . ASN A 1 89 ? 12.000 7.948 0.129 1.00 68.62 89 ASN A O 1
ATOM 722 N N . GLY A 1 90 ? 12.723 6.560 1.728 1.00 76.69 90 GLY A N 1
ATOM 723 C CA . GLY A 1 90 ? 12.491 7.449 2.869 1.00 76.69 90 GLY A CA 1
ATOM 724 C C . GLY A 1 90 ? 11.024 7.634 3.268 1.00 76.69 90 GLY A C 1
ATOM 725 O O . GLY A 1 90 ? 10.743 8.353 4.226 1.00 76.69 90 GLY A O 1
ATOM 726 N N . VAL A 1 91 ? 10.078 6.997 2.568 1.00 85.31 91 VAL A N 1
ATOM 727 C CA . VAL A 1 91 ? 8.653 7.030 2.926 1.00 85.31 91 VAL A CA 1
ATOM 728 C C . VAL A 1 91 ? 8.372 5.915 3.943 1.00 85.31 91 VAL A C 1
ATOM 730 O O . VAL A 1 91 ? 8.491 4.741 3.591 1.00 85.31 91 VAL A O 1
ATOM 733 N N . PRO A 1 92 ? 8.025 6.242 5.202 1.00 92.50 92 PRO A N 1
ATOM 734 C CA . PRO A 1 92 ? 7.735 5.238 6.222 1.00 92.50 92 PRO A CA 1
ATOM 735 C C . PRO A 1 92 ? 6.345 4.630 6.008 1.00 92.50 92 PRO A C 1
ATOM 737 O O . PRO A 1 92 ? 5.591 5.067 5.136 1.00 92.50 92 PRO A O 1
ATOM 740 N N . TRP A 1 93 ? 5.965 3.672 6.852 1.00 96.81 93 TRP A N 1
ATOM 741 C CA . TRP A 1 93 ? 4.580 3.215 6.936 1.00 96.81 93 TRP A CA 1
ATOM 742 C C . TRP A 1 93 ? 3.608 4.392 7.121 1.00 96.81 93 TRP A C 1
ATOM 744 O O . TRP A 1 93 ? 3.833 5.291 7.940 1.00 96.81 93 TRP A O 1
ATOM 754 N N . HIS A 1 94 ? 2.538 4.422 6.329 1.00 95.19 94 HIS A N 1
ATOM 755 C CA . HIS A 1 94 ? 1.596 5.539 6.306 1.00 95.19 94 HIS A CA 1
ATOM 756 C C . HIS A 1 94 ? 0.216 5.135 5.780 1.00 95.19 94 HIS A C 1
ATOM 758 O O . HIS A 1 94 ? -0.015 4.013 5.348 1.00 95.19 94 HIS A O 1
ATOM 764 N N . TRP A 1 95 ? -0.710 6.090 5.826 1.00 94.44 95 TRP A N 1
ATOM 765 C CA . TRP A 1 95 ? -1.985 6.045 5.119 1.00 94.44 95 TRP A CA 1
ATOM 766 C C . TRP A 1 95 ? -2.221 7.380 4.407 1.00 94.44 95 TRP A C 1
ATOM 768 O O . TRP A 1 95 ? -1.746 8.429 4.877 1.00 94.44 95 TRP A O 1
ATOM 778 N N . ASP A 1 96 ? -2.979 7.349 3.311 1.00 90.31 96 ASP A N 1
ATOM 779 C CA . ASP A 1 96 ? -3.185 8.505 2.430 1.00 90.31 96 ASP A CA 1
ATOM 780 C C . ASP A 1 96 ? -4.574 9.133 2.559 1.00 90.31 96 ASP A C 1
ATOM 782 O O . ASP A 1 96 ? -4.684 10.363 2.577 1.00 90.31 96 ASP A O 1
ATOM 786 N N . GLY A 1 97 ? -5.621 8.323 2.741 1.00 86.31 97 GLY A N 1
ATOM 787 C CA . GLY A 1 97 ? -7.008 8.783 2.846 1.00 86.31 97 GLY A CA 1
ATOM 788 C C . GLY A 1 97 ? -7.289 9.657 4.067 1.00 86.31 97 GLY A C 1
ATOM 789 O O . GLY A 1 97 ? -6.519 9.675 5.027 1.00 86.31 97 GLY A O 1
ATOM 790 N N . ARG A 1 98 ? -8.387 10.413 4.040 1.00 80.88 98 ARG A N 1
ATOM 791 C CA . ARG A 1 98 ? -8.791 11.283 5.157 1.00 80.88 98 ARG A CA 1
ATOM 792 C C . ARG A 1 98 ? -9.004 10.475 6.438 1.00 80.88 98 ARG A C 1
ATOM 794 O O . ARG A 1 98 ? -9.304 9.290 6.392 1.00 80.88 98 ARG A O 1
ATOM 801 N N . SER A 1 99 ? -8.760 11.112 7.582 1.00 70.00 99 SER A N 1
ATOM 802 C CA . SER A 1 99 ? -8.745 10.436 8.892 1.00 70.00 99 SER A CA 1
ATOM 803 C C . SER A 1 99 ? -9.911 10.847 9.795 1.00 70.00 99 SER A C 1
ATOM 805 O O . SER A 1 99 ? -9.811 10.709 11.010 1.00 70.00 99 SER A O 1
ATOM 807 N N . GLY A 1 100 ? -10.993 11.386 9.223 1.00 71.69 100 GLY A N 1
ATOM 808 C CA . GLY A 1 100 ? -12.219 11.629 9.976 1.00 71.69 100 GLY A CA 1
ATOM 809 C C . GLY A 1 100 ? -12.840 10.300 10.406 1.00 71.69 100 GLY A C 1
ATOM 810 O O . GLY A 1 100 ? -12.848 9.344 9.637 1.00 71.69 100 GLY A O 1
ATOM 811 N N . ILE A 1 101 ? -13.361 10.214 11.630 1.00 72.00 101 ILE A N 1
ATOM 812 C CA . ILE A 1 101 ? -14.058 8.998 12.090 1.00 72.00 101 ILE A CA 1
ATOM 813 C C . ILE A 1 101 ? -15.275 8.724 11.200 1.00 72.00 101 ILE A C 1
ATOM 815 O O . ILE A 1 101 ? -15.482 7.587 10.790 1.00 72.00 101 ILE A O 1
ATOM 819 N N . GLU A 1 102 ? -16.005 9.776 10.826 1.00 72.62 102 GLU A N 1
ATOM 820 C CA . GLU A 1 102 ? -17.150 9.704 9.911 1.00 72.62 102 GLU A CA 1
ATOM 821 C C . GLU A 1 102 ? -16.760 9.134 8.536 1.00 72.62 102 GLU A C 1
ATOM 823 O O . GLU A 1 102 ? -17.494 8.319 7.974 1.00 72.62 102 GLU A O 1
ATOM 828 N N . ASP A 1 103 ? -15.572 9.489 8.028 1.00 73.75 103 ASP A N 1
ATOM 829 C CA . ASP A 1 103 ? -15.027 8.950 6.774 1.00 73.75 103 ASP A CA 1
ATOM 830 C C . ASP A 1 103 ? -14.772 7.439 6.863 1.00 73.75 103 ASP A C 1
ATOM 832 O O . ASP A 1 103 ? -15.005 6.693 5.906 1.00 73.75 103 ASP A O 1
ATOM 836 N N . MET A 1 104 ? -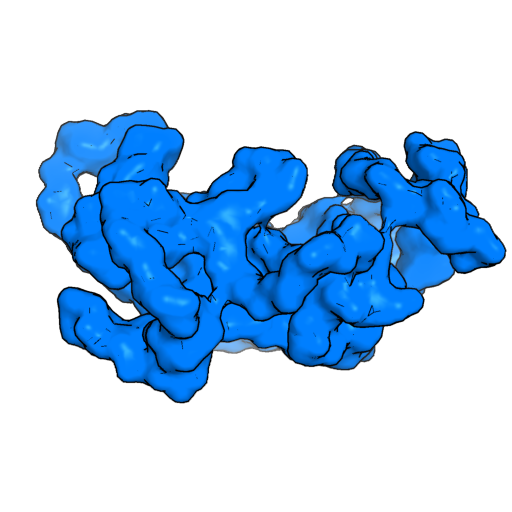14.283 6.982 8.021 1.00 78.00 104 MET A N 1
ATOM 837 C CA . MET A 1 104 ? -14.017 5.567 8.284 1.00 78.00 104 MET A CA 1
ATOM 838 C C . MET A 1 104 ? -15.301 4.769 8.540 1.00 78.00 104 MET A C 1
ATOM 840 O O . MET A 1 104 ? -15.313 3.566 8.295 1.00 78.00 104 MET A O 1
ATOM 844 N N . GLU A 1 105 ? -16.367 5.412 9.019 1.00 78.94 105 GLU A N 1
ATOM 845 C CA . GLU A 1 105 ? -17.665 4.780 9.281 1.00 78.94 105 GLU A CA 1
ATOM 846 C C . GLU A 1 105 ? -18.524 4.621 8.031 1.00 78.94 105 GLU A C 1
ATOM 848 O O . GLU A 1 105 ? -19.109 3.560 7.832 1.00 78.94 105 GLU A O 1
ATOM 853 N N . ASN A 1 106 ? -18.557 5.635 7.165 1.00 80.50 106 ASN A N 1
ATOM 854 C CA . ASN A 1 106 ? -19.466 5.674 6.015 1.00 80.50 106 ASN A CA 1
ATOM 855 C C . ASN A 1 106 ? -18.808 5.307 4.674 1.00 80.50 106 ASN A C 1
ATOM 857 O O . ASN A 1 106 ? -19.396 5.546 3.612 1.00 80.50 106 ASN A O 1
ATOM 861 N N . LEU A 1 107 ? -17.588 4.752 4.720 1.00 86.19 107 LEU A N 1
ATOM 862 C CA . LEU A 1 107 ? -16.711 4.510 3.570 1.00 86.19 107 LEU A CA 1
ATOM 863 C C . LEU A 1 107 ? -16.790 5.676 2.568 1.00 86.19 107 LEU A C 1
ATOM 865 O O . LEU A 1 107 ? -17.415 5.578 1.510 1.00 86.19 107 LEU A O 1
ATOM 869 N N . SER A 1 108 ? -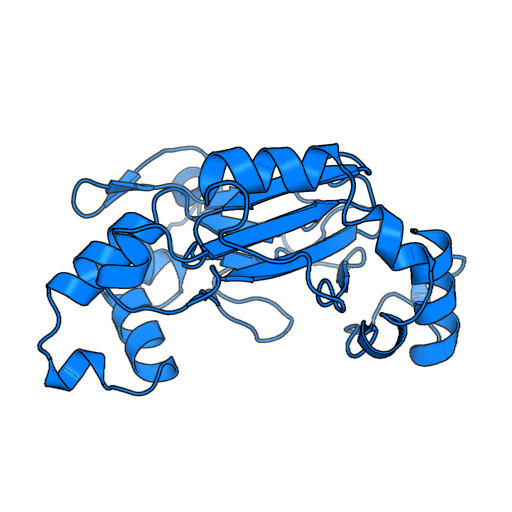16.183 6.814 2.910 1.00 87.75 108 SER A N 1
ATOM 870 C CA . SER A 1 108 ? -16.235 8.028 2.076 1.00 87.75 108 SER A CA 1
ATOM 871 C C . SER A 1 108 ? -15.331 7.982 0.837 1.00 87.75 108 SER A C 1
ATOM 873 O O . SER A 1 108 ? -15.198 8.967 0.112 1.00 87.75 108 SER A O 1
ATOM 875 N N . GLY A 1 109 ? -14.723 6.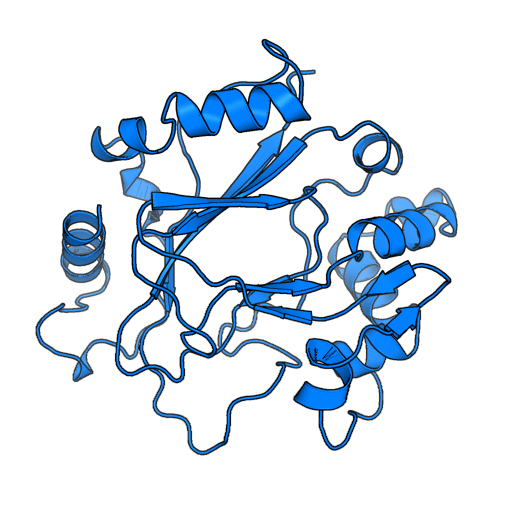832 0.552 1.00 92.56 109 GLY A N 1
ATOM 876 C CA . GLY A 1 109 ? -13.843 6.636 -0.587 1.00 92.56 109 GLY A CA 1
ATOM 877 C C . GLY A 1 109 ? -13.221 5.246 -0.615 1.00 92.56 109 GLY A C 1
ATOM 878 O O . GLY A 1 109 ? -13.448 4.433 0.279 1.00 92.56 109 GLY A O 1
ATOM 879 N N . VAL A 1 110 ? -12.385 4.992 -1.618 1.00 94.50 110 VAL A N 1
ATOM 880 C CA . VAL A 1 110 ? -11.576 3.769 -1.732 1.00 94.50 110 VAL A CA 1
ATOM 881 C C . VAL A 1 110 ? -10.141 4.093 -2.132 1.00 94.50 110 VAL A C 1
ATOM 883 O O . VAL A 1 110 ? -9.867 5.120 -2.748 1.00 94.50 110 VAL A O 1
ATOM 886 N N . PHE A 1 111 ? -9.210 3.202 -1.816 1.00 94.31 111 PHE A N 1
ATOM 887 C CA . PHE A 1 111 ? -7.838 3.244 -2.308 1.00 94.31 111 PHE A CA 1
ATOM 888 C C . PHE A 1 111 ? -7.583 2.050 -3.215 1.00 94.31 111 PHE A C 1
ATOM 890 O O . PHE A 1 111 ? -7.708 0.906 -2.792 1.00 94.31 111 PHE A O 1
ATOM 897 N N . VAL A 1 112 ? -7.242 2.318 -4.470 1.00 94.44 112 VAL A N 1
ATOM 898 C CA . VAL A 1 112 ? -7.112 1.296 -5.506 1.00 94.44 112 VAL A CA 1
ATOM 899 C C . VAL A 1 112 ? -5.648 1.117 -5.874 1.00 94.44 112 VAL A C 1
ATOM 901 O O . VAL A 1 112 ? -5.003 2.064 -6.336 1.00 94.44 112 VAL A O 1
ATOM 904 N N . PHE A 1 113 ? -5.152 -0.108 -5.724 1.00 95.00 113 PHE A N 1
ATOM 905 C CA . PHE A 1 113 ? -3.897 -0.574 -6.299 1.00 95.00 113 PHE A CA 1
ATOM 906 C C . PHE A 1 113 ? -4.183 -1.297 -7.613 1.00 95.00 113 PHE A C 1
ATOM 908 O O . PHE A 1 113 ? -5.065 -2.144 -7.665 1.00 95.00 113 PHE A O 1
ATOM 915 N N . THR A 1 114 ? -3.448 -0.972 -8.671 1.00 94.62 114 THR A N 1
ATOM 916 C CA . THR A 1 114 ? -3.569 -1.620 -9.992 1.00 94.62 114 THR A CA 1
ATOM 917 C C . THR A 1 114 ? -2.219 -2.162 -10.426 1.00 94.62 114 THR A C 1
ATOM 919 O O . THR A 1 114 ? -1.189 -1.530 -10.165 1.00 94.62 114 THR A O 1
ATOM 922 N N . PHE A 1 115 ? -2.236 -3.317 -11.085 1.00 95.62 115 PHE A N 1
ATOM 923 C CA . PHE A 1 115 ? -1.049 -4.044 -11.520 1.00 95.62 115 PHE A CA 1
ATOM 924 C C . PHE A 1 115 ? -0.886 -3.917 -13.034 1.00 95.62 115 PHE A C 1
ATOM 926 O O . PHE A 1 115 ? -1.804 -4.206 -13.803 1.00 95.62 115 PHE A O 1
ATOM 933 N N . PHE A 1 116 ? 0.286 -3.464 -13.474 1.00 94.44 116 PHE A N 1
ATOM 934 C CA . PHE A 1 116 ? 0.630 -3.366 -14.893 1.00 94.44 116 PHE A CA 1
ATOM 935 C C . PHE A 1 116 ? 1.699 -4.366 -15.307 1.00 94.44 116 PHE A C 1
ATOM 937 O O . PHE A 1 116 ? 1.782 -4.675 -16.491 1.00 94.44 116 PHE A O 1
ATOM 944 N N . SER A 1 117 ? 2.470 -4.885 -14.356 1.00 95.44 117 SER A N 1
ATOM 945 C CA . SER A 1 117 ? 3.320 -6.065 -14.491 1.00 95.44 117 SER A CA 1
ATOM 946 C C . SER A 1 117 ? 2.811 -7.181 -13.585 1.00 95.44 117 SER A C 1
ATOM 948 O O . SER A 1 117 ? 2.007 -6.938 -12.685 1.00 95.44 117 SER A O 1
ATOM 950 N N . GLU A 1 118 ? 3.310 -8.394 -13.808 1.00 96.94 118 GLU A N 1
ATOM 951 C CA . GLU A 1 118 ? 3.233 -9.436 -12.790 1.00 96.94 118 GLU A CA 1
ATOM 952 C C . GLU A 1 118 ? 3.988 -8.967 -11.536 1.00 96.94 118 GLU A C 1
ATOM 954 O O . GLU A 1 118 ? 5.008 -8.277 -11.635 1.00 96.94 118 GLU A O 1
ATOM 959 N N . VAL A 1 119 ? 3.451 -9.298 -10.364 1.00 97.56 119 VAL A N 1
ATOM 960 C CA . VAL A 1 119 ? 4.069 -9.058 -9.058 1.00 97.56 119 VAL A CA 1
ATOM 961 C C . VAL A 1 119 ? 3.926 -10.337 -8.249 1.00 97.56 119 VAL A C 1
ATOM 963 O O . VAL A 1 119 ? 2.845 -10.639 -7.741 1.00 97.56 119 VAL A O 1
ATOM 966 N N . LYS A 1 120 ? 5.014 -11.104 -8.166 1.00 96.94 120 LYS A N 1
ATOM 967 C CA . LYS A 1 120 ? 5.112 -12.301 -7.318 1.00 96.94 120 LYS A CA 1
ATOM 968 C C . LYS A 1 120 ? 5.508 -11.908 -5.891 1.00 96.94 120 LYS A C 1
ATOM 970 O O . LYS A 1 120 ? 5.957 -10.778 -5.690 1.00 96.94 120 LYS A O 1
ATOM 975 N N . PRO A 1 121 ? 5.367 -12.821 -4.911 1.00 97.06 121 PRO A N 1
ATOM 976 C CA . PRO A 1 121 ? 5.923 -12.609 -3.581 1.00 97.06 121 PRO A CA 1
ATOM 977 C C . PRO A 1 121 ? 7.390 -12.175 -3.650 1.00 97.06 121 PRO A C 1
ATOM 979 O O . PRO A 1 121 ? 8.150 -12.698 -4.469 1.00 97.06 121 PRO A O 1
ATOM 982 N N . LEU A 1 122 ? 7.763 -11.216 -2.805 1.00 95.50 122 LEU A N 1
ATOM 983 C CA . LEU A 1 122 ? 9.077 -10.572 -2.721 1.00 95.50 122 LEU A CA 1
ATOM 984 C C . LEU A 1 122 ? 9.474 -9.775 -3.981 1.00 95.50 122 LEU A C 1
ATOM 986 O O . LEU A 1 122 ? 10.563 -9.206 -4.047 1.00 95.50 122 LEU A O 1
ATOM 990 N N . GLY A 1 123 ? 8.578 -9.665 -4.970 1.00 95.00 123 GLY A N 1
ATOM 991 C CA . GLY A 1 123 ? 8.742 -8.871 -6.195 1.00 95.00 123 GLY A CA 1
ATOM 992 C C . GLY A 1 123 ? 8.478 -7.379 -5.991 1.00 95.00 123 GLY A C 1
ATOM 993 O O . GLY A 1 123 ? 8.110 -6.659 -6.924 1.00 95.00 123 GLY A O 1
ATOM 994 N N . GLY A 1 124 ? 8.597 -6.917 -4.748 1.00 93.75 124 GLY A N 1
ATOM 995 C CA . GLY A 1 124 ? 8.411 -5.533 -4.367 1.00 93.75 124 GLY A CA 1
ATOM 996 C C . GLY A 1 124 ? 6.973 -5.068 -4.457 1.00 93.75 124 GLY A C 1
ATOM 997 O O . GLY A 1 124 ? 6.775 -3.910 -4.805 1.00 93.75 124 GLY A O 1
ATOM 998 N N . GLY A 1 125 ? 5.971 -5.903 -4.173 1.00 95.75 125 GLY A N 1
ATOM 999 C CA . GLY A 1 125 ? 4.577 -5.466 -4.054 1.00 95.75 125 GLY A CA 1
ATOM 1000 C C . GLY A 1 125 ? 4.393 -4.452 -2.919 1.00 95.75 125 GLY A C 1
ATOM 1001 O O . GLY A 1 125 ? 5.183 -4.388 -1.985 1.00 95.75 125 GLY A O 1
ATOM 1002 N N . THR A 1 126 ? 3.369 -3.596 -2.978 1.00 96.06 126 THR A N 1
ATOM 1003 C CA . THR A 1 126 ? 3.069 -2.738 -1.813 1.00 96.06 126 THR A CA 1
ATOM 1004 C C . THR A 1 126 ? 2.691 -3.629 -0.628 1.00 96.06 126 THR A C 1
ATOM 1006 O O . THR A 1 126 ? 1.874 -4.529 -0.786 1.00 96.06 126 THR A O 1
ATOM 1009 N N . LEU A 1 127 ? 3.253 -3.376 0.552 1.00 98.00 127 LEU A N 1
ATOM 1010 C CA . LEU A 1 127 ? 2.863 -4.055 1.785 1.00 98.00 127 LEU A CA 1
ATOM 1011 C C . LEU A 1 127 ? 1.743 -3.272 2.457 1.00 98.00 127 LEU A C 1
ATOM 1013 O O . LEU A 1 127 ? 1.834 -2.052 2.594 1.00 98.00 127 LEU A O 1
ATOM 1017 N N . ILE A 1 128 ? 0.704 -3.968 2.903 1.00 98.44 128 ILE A N 1
ATOM 1018 C CA . ILE A 1 128 ? -0.394 -3.407 3.693 1.00 98.44 128 ILE A CA 1
ATOM 1019 C C . ILE A 1 128 ? -0.483 -4.111 5.044 1.00 98.44 128 ILE A C 1
ATOM 1021 O O . ILE A 1 128 ? -0.092 -5.266 5.166 1.00 98.44 128 ILE A O 1
ATOM 1025 N N . VAL A 1 129 ? -1.064 -3.456 6.044 1.00 98.56 129 VAL A N 1
ATOM 1026 C CA . VAL A 1 129 ? -1.522 -4.116 7.272 1.00 98.56 129 VAL A CA 1
ATOM 1027 C C . VAL A 1 129 ? -3.019 -4.386 7.144 1.00 98.56 129 VAL A C 1
ATOM 1029 O O . VAL A 1 129 ? -3.826 -3.449 7.182 1.00 98.56 129 VAL A O 1
ATOM 1032 N N . SER A 1 130 ? -3.416 -5.652 6.994 1.00 98.00 130 SER A N 1
ATOM 1033 C CA . SER A 1 130 ? -4.832 -6.036 7.010 1.00 98.00 130 SER A CA 1
ATOM 1034 C C . SER A 1 130 ? -5.475 -5.614 8.333 1.00 98.00 130 SER A C 1
ATOM 1036 O O . SER A 1 130 ? -4.823 -5.620 9.370 1.00 98.00 130 SER A O 1
ATOM 1038 N N . GLY A 1 131 ? -6.733 -5.173 8.300 1.00 96.06 131 GLY A N 1
ATOM 1039 C CA . GLY A 1 131 ? -7.438 -4.695 9.498 1.00 96.06 131 GLY A CA 1
ATOM 1040 C C . GLY A 1 131 ? -6.998 -3.320 10.028 1.00 96.06 131 GLY A C 1
ATOM 1041 O O . GLY A 1 131 ? -7.706 -2.740 10.846 1.00 96.06 131 GLY A O 1
ATOM 1042 N N . SER A 1 132 ? -5.908 -2.722 9.530 1.00 96.56 132 SER A N 1
ATOM 1043 C CA . SER A 1 132 ? -5.378 -1.450 10.065 1.00 96.56 132 SER A CA 1
ATOM 1044 C C . SER A 1 132 ? -6.339 -0.260 10.025 1.00 96.56 132 SER A C 1
ATOM 1046 O O . SER A 1 132 ? -6.217 0.638 10.850 1.00 96.56 132 SER A O 1
ATOM 1048 N N . HIS A 1 133 ? -7.323 -0.252 9.126 1.00 94.00 133 HIS A N 1
ATOM 1049 C CA . HIS A 1 133 ? -8.369 0.771 9.107 1.00 94.00 133 HIS A CA 1
ATOM 1050 C C . HIS A 1 133 ? -9.234 0.744 10.380 1.00 94.00 133 HIS A C 1
ATOM 1052 O O . HIS A 1 133 ? -9.631 1.801 10.865 1.00 94.00 133 HIS A O 1
ATOM 1058 N N . TRP A 1 134 ? -9.458 -0.432 10.978 1.00 94.44 134 TRP A N 1
ATOM 1059 C CA . TRP A 1 134 ? -10.127 -0.561 12.275 1.00 94.44 134 TRP A CA 1
ATOM 1060 C C . TRP A 1 134 ? -9.237 -0.109 13.430 1.00 94.44 134 TRP A C 1
ATOM 1062 O O . TRP A 1 134 ? -9.723 0.588 14.319 1.00 94.44 134 TRP A O 1
ATOM 1072 N N . LEU A 1 135 ? -7.940 -0.443 13.403 1.00 95.56 135 LEU A N 1
ATOM 1073 C CA . LEU A 1 135 ? -6.983 0.074 14.390 1.00 95.56 135 LEU A CA 1
ATOM 1074 C C . LEU A 1 135 ? -6.926 1.598 14.349 1.00 95.56 135 LEU A C 1
ATOM 1076 O O . LEU A 1 135 ? -6.985 2.254 15.386 1.00 95.56 135 LEU A O 1
ATOM 1080 N N . LEU A 1 136 ? -6.857 2.169 13.146 1.00 94.56 136 LEU A N 1
ATOM 1081 C CA . LEU A 1 136 ? -6.832 3.610 12.974 1.00 94.56 136 LEU A CA 1
ATOM 1082 C C . LEU A 1 136 ? -8.145 4.236 13.456 1.00 94.56 136 LEU A C 1
ATOM 1084 O O . LEU A 1 136 ? -8.110 5.229 14.176 1.00 94.56 136 LEU A O 1
ATOM 1088 N N . LYS A 1 137 ? -9.296 3.627 13.146 1.00 93.00 137 LYS A N 1
ATOM 1089 C CA . LYS A 1 137 ? -10.596 4.070 13.666 1.00 93.00 137 LYS A CA 1
ATOM 1090 C C . LYS A 1 137 ? -10.601 4.116 15.198 1.00 93.00 137 LYS A C 1
ATOM 1092 O O . LYS A 1 137 ? -10.928 5.162 15.758 1.00 93.00 137 LYS A O 1
ATOM 1097 N N . ARG A 1 138 ? -10.190 3.031 15.868 1.00 92.88 138 ARG A N 1
ATOM 1098 C CA . ARG A 1 138 ? -10.096 2.965 17.341 1.00 92.88 138 ARG A CA 1
ATOM 1099 C C . ARG A 1 138 ? -9.132 4.016 17.895 1.00 92.88 138 ARG A C 1
ATOM 1101 O O . ARG A 1 138 ? -9.466 4.707 18.853 1.00 92.88 138 ARG A O 1
ATOM 1108 N N . PHE A 1 139 ? -7.976 4.195 17.255 1.00 94.50 139 PHE A N 1
ATOM 1109 C CA . PHE A 1 139 ? -7.009 5.231 17.617 1.00 94.50 139 PHE A CA 1
ATOM 1110 C C . PHE A 1 139 ? -7.652 6.625 17.606 1.00 94.50 139 PHE A C 1
ATOM 1112 O O . PHE A 1 139 ? -7.602 7.319 18.617 1.00 94.50 139 PHE A O 1
ATOM 1119 N N . PHE A 1 140 ? -8.332 7.013 16.520 1.00 93.25 140 PHE A N 1
ATOM 1120 C CA . PHE A 1 140 ? -9.000 8.318 16.445 1.00 93.25 140 PHE A CA 1
ATOM 1121 C C . PHE A 1 140 ? -10.169 8.455 17.430 1.00 93.25 140 PHE A C 1
ATOM 1123 O O . PHE A 1 140 ? -10.353 9.538 17.989 1.00 93.25 140 PHE A O 1
ATOM 1130 N N . GLN A 1 141 ? -10.937 7.388 17.677 1.00 91.88 141 GLN A N 1
ATOM 1131 C CA . GLN A 1 141 ? -12.019 7.387 18.672 1.00 91.88 141 GLN A CA 1
ATOM 1132 C C . GLN A 1 141 ? -11.506 7.704 20.082 1.00 91.88 141 GLN A C 1
ATOM 1134 O O . GLN A 1 141 ? -12.170 8.440 20.808 1.00 91.88 141 GLN A O 1
ATOM 1139 N N . ASN A 1 142 ? -10.301 7.238 20.417 1.00 92.38 142 ASN A N 1
ATOM 1140 C CA . ASN A 1 142 ? -9.668 7.462 21.717 1.00 92.38 142 ASN A CA 1
ATOM 1141 C C . ASN A 1 142 ? -8.946 8.815 21.841 1.00 92.38 142 ASN A C 1
ATOM 1143 O O . ASN A 1 142 ? -8.536 9.187 22.940 1.00 92.38 142 ASN A O 1
ATOM 1147 N N . LEU A 1 143 ? -8.784 9.565 20.746 1.00 92.56 143 LEU A N 1
ATOM 1148 C CA . LEU A 1 143 ? -8.239 10.923 20.792 1.00 92.56 143 LEU A CA 1
ATOM 1149 C C . LEU A 1 143 ? -9.297 11.934 21.241 1.00 92.56 143 LEU A C 1
ATOM 1151 O O . LEU A 1 143 ? -10.455 11.869 20.814 1.00 92.56 143 LEU A O 1
ATOM 1155 N N . SER A 1 144 ? -8.861 12.931 22.016 1.00 91.12 144 SER A N 1
ATOM 1156 C CA . SER A 1 144 ? -9.652 14.138 22.267 1.00 91.12 144 SER A CA 1
ATOM 1157 C C . SER A 1 144 ? -9.880 14.922 20.968 1.00 91.12 144 SER A C 1
ATOM 1159 O O . SER A 1 144 ? -9.098 14.813 20.020 1.00 91.12 144 SER A O 1
ATOM 1161 N N . GLU A 1 145 ? -10.920 15.759 20.907 1.00 85.44 145 GLU A N 1
ATOM 1162 C CA . GLU A 1 145 ? -11.160 16.621 19.735 1.00 85.44 145 GLU A CA 1
ATOM 1163 C C . GLU A 1 145 ? -9.951 17.510 19.407 1.00 85.44 145 GLU A C 1
ATOM 1165 O O . GLU A 1 145 ? -9.579 17.651 18.240 1.00 85.44 145 GLU A O 1
ATOM 1170 N N . GLY A 1 146 ? -9.290 18.047 20.439 1.00 86.69 146 GLY A N 1
ATOM 1171 C CA . GLY A 1 146 ? -8.073 18.842 20.284 1.00 86.69 146 GLY A CA 1
ATOM 1172 C C . GLY A 1 146 ? -6.933 18.042 19.647 1.00 86.69 146 GLY A C 1
ATOM 1173 O O . GLY A 1 146 ? -6.277 18.530 18.724 1.00 86.69 146 GLY A O 1
ATOM 1174 N N . ASP A 1 147 ? -6.743 16.786 20.056 1.00 90.06 147 ASP A N 1
ATOM 1175 C CA . ASP A 1 147 ? -5.682 15.929 19.515 1.00 90.06 147 ASP A CA 1
ATOM 1176 C C . ASP A 1 147 ? -5.938 15.502 18.071 1.00 90.06 147 ASP A C 1
ATOM 1178 O O . ASP A 1 147 ? -5.001 15.451 17.273 1.00 90.06 147 ASP A O 1
ATOM 1182 N N . ARG A 1 148 ? -7.201 15.289 17.682 1.00 88.31 148 ARG A N 1
ATOM 1183 C CA . ARG A 1 148 ? -7.569 14.968 16.290 1.00 88.31 148 ARG A CA 1
ATOM 1184 C C . ARG A 1 148 ? -7.177 16.075 15.309 1.00 88.31 148 ARG A C 1
ATOM 1186 O O . ARG A 1 148 ? -6.932 15.789 14.138 1.00 88.31 148 ARG A O 1
ATOM 1193 N N . SER A 1 149 ? -7.079 17.320 15.777 1.00 87.81 149 SER A N 1
ATOM 1194 C CA . SER A 1 149 ? -6.686 18.466 14.947 1.00 87.81 149 SER A CA 1
ATOM 1195 C C . SER A 1 149 ? -5.170 18.585 14.714 1.00 87.81 149 SER A C 1
ATOM 1197 O O . SER A 1 149 ? -4.719 19.445 13.951 1.00 87.81 149 SER A O 1
ATOM 1199 N N . GLN A 1 150 ? -4.357 17.735 15.354 1.00 91.44 150 GLN A N 1
ATOM 1200 C CA . GLN A 1 150 ? -2.905 17.777 15.214 1.00 91.44 150 GLN A CA 1
ATOM 1201 C C . GLN A 1 150 ? -2.443 17.487 13.778 1.00 91.44 150 GLN A C 1
ATOM 1203 O O . GLN A 1 150 ? -3.094 16.816 12.976 1.00 91.44 150 GLN A O 1
ATOM 1208 N N . LYS A 1 151 ? -1.242 17.978 13.443 1.00 91.62 151 LYS A N 1
ATOM 1209 C CA . LYS A 1 151 ? -0.638 17.746 12.123 1.00 91.62 151 LYS A CA 1
ATOM 1210 C C . LYS A 1 151 ? -0.539 16.246 11.843 1.00 91.62 151 LYS A C 1
ATOM 1212 O O . LYS A 1 151 ? -0.056 15.488 12.680 1.00 91.62 151 LYS A O 1
ATOM 1217 N N . ARG A 1 152 ? -0.834 15.840 10.606 1.00 89.75 152 ARG A N 1
ATOM 1218 C CA . ARG A 1 152 ? -0.822 14.431 10.173 1.00 89.75 152 ARG A CA 1
ATOM 1219 C C . ARG A 1 152 ? 0.450 13.658 10.528 1.00 89.75 152 ARG A C 1
ATOM 1221 O O . ARG A 1 152 ? 0.380 12.489 10.876 1.00 89.75 152 ARG A O 1
ATOM 1228 N N . ARG A 1 153 ? 1.619 14.304 10.471 1.00 91.25 153 ARG A N 1
ATOM 1229 C CA . ARG A 1 153 ? 2.898 13.696 10.879 1.00 91.25 153 ARG A CA 1
ATOM 1230 C C . ARG A 1 153 ? 2.921 13.312 12.365 1.00 91.25 153 ARG A C 1
ATOM 1232 O O . ARG A 1 153 ? 3.507 12.293 12.710 1.00 91.25 153 ARG A O 1
ATOM 1239 N N . VAL A 1 154 ? 2.308 14.125 13.223 1.00 94.12 154 VAL A N 1
ATOM 1240 C CA . VAL A 1 154 ? 2.214 13.876 14.669 1.00 94.12 154 VAL A CA 1
ATOM 1241 C C . VAL A 1 154 ? 1.261 12.715 14.932 1.00 94.12 154 VAL A C 1
ATOM 1243 O O . VAL A 1 154 ? 1.670 11.752 15.571 1.00 94.12 154 VAL A O 1
ATOM 1246 N N . LEU A 1 155 ? 0.066 12.748 14.334 1.00 94.69 155 LEU A N 1
ATOM 1247 C CA . LEU A 1 155 ? -0.909 11.654 14.411 1.00 94.69 155 LEU A CA 1
ATOM 1248 C C . LEU A 1 155 ? -0.330 10.328 13.903 1.00 94.69 155 LEU A C 1
ATOM 1250 O O . LEU A 1 155 ? -0.512 9.297 14.535 1.00 94.69 155 LEU A O 1
ATOM 1254 N N . ARG A 1 156 ? 0.427 10.349 12.795 1.00 94.31 156 ARG A N 1
ATOM 1255 C CA . ARG A 1 156 ? 1.149 9.169 12.289 1.00 94.31 156 ARG A CA 1
ATOM 1256 C C . ARG A 1 156 ? 2.122 8.624 13.325 1.00 94.31 156 ARG A C 1
ATOM 1258 O O . ARG A 1 156 ? 2.078 7.437 13.606 1.00 94.31 156 ARG A O 1
ATOM 1265 N N . LYS A 1 157 ? 2.962 9.479 13.918 1.00 94.88 157 LYS A N 1
ATOM 1266 C CA . LYS A 1 157 ? 3.914 9.048 14.951 1.00 94.88 157 LYS A CA 1
ATOM 1267 C C . LYS A 1 157 ? 3.193 8.433 16.154 1.00 94.88 157 LYS A C 1
ATOM 1269 O O . LYS A 1 157 ? 3.596 7.370 16.601 1.00 94.88 157 LYS A O 1
ATOM 1274 N N . GLN A 1 158 ? 2.135 9.078 16.640 1.00 96.44 158 GLN A N 1
ATOM 1275 C CA . GLN A 1 158 ? 1.328 8.566 17.751 1.00 96.44 158 GLN A CA 1
ATOM 1276 C C . GLN A 1 158 ? 0.678 7.222 17.414 1.00 96.44 158 GLN A C 1
ATOM 1278 O O . GLN A 1 158 ? 0.725 6.313 18.235 1.00 96.44 158 GLN A O 1
ATOM 1283 N N . PHE A 1 159 ? 0.127 7.073 16.205 1.00 96.94 159 PHE A N 1
ATOM 1284 C CA . PHE A 1 159 ? -0.440 5.810 15.741 1.00 96.94 159 PHE A CA 1
ATOM 1285 C C . PHE A 1 159 ? 0.619 4.704 15.681 1.00 96.94 159 PHE A C 1
ATOM 1287 O O . PHE A 1 159 ? 0.400 3.627 16.232 1.00 96.94 159 PHE A O 1
ATOM 1294 N N . CYS A 1 160 ? 1.793 4.983 15.105 1.00 97.31 160 CYS A N 1
ATOM 1295 C CA . CYS A 1 160 ? 2.908 4.036 15.048 1.00 97.31 160 CYS A CA 1
ATOM 1296 C C . CYS A 1 160 ? 3.359 3.558 16.437 1.00 97.31 160 CYS A C 1
ATOM 1298 O O . CYS A 1 160 ? 3.880 2.459 16.551 1.00 97.31 160 CYS A O 1
ATOM 1300 N N . THR A 1 161 ? 3.148 4.351 17.491 1.00 97.12 161 THR A N 1
ATOM 1301 C CA . THR A 1 161 ? 3.498 4.001 18.877 1.00 97.12 161 THR A CA 1
ATOM 1302 C C . THR A 1 161 ? 2.286 3.673 19.754 1.00 97.12 161 THR A C 1
ATOM 1304 O O . THR A 1 161 ? 2.424 3.613 20.972 1.00 97.12 161 THR A O 1
ATOM 1307 N N . SER A 1 162 ? 1.091 3.519 19.176 1.00 97.00 162 SER A N 1
ATOM 1308 C CA . SER A 1 162 ? -0.158 3.389 19.947 1.00 97.00 162 SER A CA 1
ATOM 1309 C C . SER A 1 162 ? -0.323 2.029 20.627 1.00 97.00 162 SER A C 1
ATOM 1311 O O . SER A 1 162 ? -1.007 1.927 21.641 1.00 97.00 162 SER A O 1
ATOM 1313 N N . ASN A 1 163 ? 0.348 1.001 20.112 1.00 97.00 163 ASN A N 1
ATOM 1314 C CA . ASN A 1 163 ? 0.481 -0.305 20.740 1.00 97.00 163 ASN A CA 1
ATOM 1315 C C . ASN A 1 163 ? 1.840 -0.921 20.380 1.00 97.00 163 ASN A C 1
ATOM 1317 O O . ASN A 1 163 ? 2.515 -0.482 19.443 1.00 97.00 163 ASN A O 1
ATOM 1321 N N . ARG A 1 164 ? 2.234 -1.961 21.123 1.00 97.62 164 ARG A N 1
ATOM 1322 C CA . ARG A 1 164 ? 3.530 -2.629 20.944 1.00 97.62 164 ARG A CA 1
ATOM 1323 C C . ARG A 1 164 ? 3.695 -3.224 19.545 1.00 97.62 164 ARG A C 1
ATOM 1325 O O . ARG A 1 164 ? 4.759 -3.072 18.962 1.00 97.62 164 ARG A O 1
ATOM 1332 N N . TRP A 1 165 ? 2.656 -3.836 18.976 1.00 98.12 165 TRP A N 1
ATOM 1333 C CA . TRP A 1 165 ? 2.746 -4.467 17.653 1.00 98.12 165 TRP A CA 1
ATOM 1334 C C . TRP A 1 165 ? 3.079 -3.446 16.552 1.00 98.12 165 TRP A C 1
ATOM 1336 O O . TRP A 1 165 ? 3.997 -3.665 15.761 1.00 98.12 165 TRP A O 1
ATOM 1346 N N . LEU A 1 166 ? 2.405 -2.288 16.543 1.00 98.25 166 LEU A N 1
ATOM 1347 C CA . LEU A 1 166 ? 2.702 -1.191 15.615 1.00 98.25 166 LEU A CA 1
ATOM 1348 C C . LEU A 1 166 ? 4.079 -0.576 15.880 1.00 98.25 166 LEU A C 1
ATOM 1350 O O . LEU A 1 166 ? 4.805 -0.281 14.926 1.00 98.25 166 LEU A O 1
ATOM 1354 N N . ALA A 1 167 ? 4.469 -0.428 17.148 1.00 98.25 167 ALA A N 1
ATOM 1355 C CA . ALA A 1 167 ? 5.775 0.117 17.504 1.00 98.25 167 ALA A CA 1
ATOM 1356 C C . ALA A 1 167 ? 6.910 -0.793 17.010 1.00 98.25 167 ALA A C 1
ATOM 1358 O O . ALA A 1 167 ? 7.870 -0.312 16.415 1.00 98.25 167 ALA A O 1
ATOM 1359 N N . GLN A 1 168 ? 6.761 -2.112 17.142 1.00 98.06 168 GLN A N 1
ATOM 1360 C CA . GLN A 1 168 ? 7.700 -3.101 16.609 1.00 98.06 168 GLN A CA 1
ATOM 1361 C C . GLN A 1 168 ? 7.727 -3.123 15.072 1.00 98.06 168 GLN A C 1
ATOM 1363 O O . GLN A 1 168 ? 8.802 -3.202 14.465 1.00 98.06 168 GLN A O 1
ATOM 1368 N N . LEU A 1 169 ? 6.560 -3.019 14.423 1.00 98.12 169 LEU A N 1
ATOM 1369 C CA . LEU A 1 169 ? 6.462 -2.957 12.961 1.00 98.12 169 LEU A CA 1
ATOM 1370 C C . LEU A 1 169 ? 7.225 -1.744 12.414 1.00 98.12 169 LEU A C 1
ATOM 1372 O O . LEU A 1 169 ? 7.960 -1.860 11.436 1.00 98.12 169 LEU A O 1
ATOM 1376 N N . THR A 1 170 ? 7.086 -0.602 13.082 1.00 97.25 170 THR A N 1
ATOM 1377 C CA . THR A 1 170 ? 7.591 0.703 12.631 1.00 97.25 170 THR A CA 1
ATOM 1378 C C . THR A 1 170 ? 8.930 1.111 13.254 1.00 97.25 170 THR A C 1
ATOM 1380 O O . THR A 1 170 ? 9.396 2.226 13.023 1.00 97.25 170 THR A O 1
ATOM 1383 N N . GLY A 1 171 ? 9.583 0.214 14.003 1.00 96.19 171 GLY A N 1
ATOM 1384 C CA . GLY A 1 171 ? 10.924 0.426 14.570 1.00 96.19 171 GLY A CA 1
ATOM 1385 C C . GLY A 1 171 ? 10.981 1.398 15.751 1.00 96.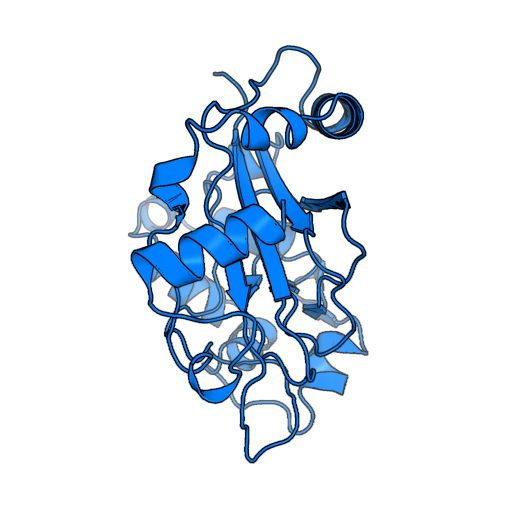19 171 GLY A C 1
ATOM 1386 O O . GLY A 1 171 ? 12.024 1.987 16.023 1.00 96.19 171 GLY A O 1
ATOM 1387 N N . HIS A 1 172 ? 9.862 1.591 16.443 1.00 96.94 172 HIS A N 1
ATOM 1388 C CA . HIS A 1 172 ? 9.764 2.352 17.688 1.00 96.94 172 HIS A CA 1
ATOM 1389 C C . HIS A 1 172 ? 9.817 1.476 18.953 1.00 96.94 172 HIS A C 1
ATOM 1391 O O . HIS A 1 172 ? 9.762 2.013 20.056 1.00 96.94 172 HIS A O 1
ATOM 1397 N N . ASP A 1 173 ? 9.935 0.157 18.802 1.00 97.69 173 ASP A N 1
ATOM 1398 C CA . ASP A 1 173 ? 10.168 -0.822 19.872 1.00 97.69 173 ASP A CA 1
ATOM 1399 C C . ASP A 1 173 ? 11.088 -1.939 19.334 1.00 97.69 173 ASP A C 1
ATOM 1401 O O . ASP A 1 173 ? 11.380 -1.991 18.134 1.00 97.69 173 ASP A O 1
ATOM 1405 N N . GLU A 1 174 ? 11.561 -2.819 20.215 1.00 97.19 174 GLU A N 1
ATOM 1406 C CA . GLU A 1 174 ? 12.442 -3.942 19.897 1.00 97.19 174 GLU A CA 1
ATOM 1407 C C . GLU A 1 174 ? 11.826 -4.840 18.817 1.00 97.19 174 GLU A C 1
ATOM 1409 O O . GLU A 1 174 ? 10.746 -5.415 18.993 1.00 97.19 174 GLU A O 1
ATOM 1414 N N . SER A 1 175 ? 12.524 -4.965 17.686 1.00 95.69 175 SER A N 1
ATOM 1415 C CA . SER A 1 175 ? 12.054 -5.782 16.573 1.00 95.69 175 SER A CA 1
ATOM 1416 C C . SER A 1 175 ? 12.006 -7.263 16.965 1.00 95.69 175 SER A C 1
ATOM 1418 O O . SER A 1 175 ? 12.969 -7.766 17.542 1.00 95.69 175 SER A O 1
ATOM 1420 N N . PRO A 1 176 ? 10.948 -7.998 16.579 1.00 96.31 176 PRO A N 1
ATOM 1421 C CA . PRO A 1 176 ? 10.970 -9.453 16.585 1.00 96.31 176 PRO A CA 1
ATOM 1422 C C . PRO A 1 176 ? 12.183 -9.972 15.809 1.00 96.31 176 PRO A C 1
ATOM 1424 O O . PRO A 1 176 ? 12.565 -9.373 14.798 1.00 96.31 176 PRO A O 1
ATOM 1427 N N . VAL A 1 177 ? 12.753 -11.086 16.277 1.00 94.62 177 VAL A N 1
ATOM 1428 C CA . VAL A 1 177 ? 13.893 -11.757 15.628 1.00 94.62 177 VAL A CA 1
ATOM 1429 C C . VAL A 1 177 ? 13.518 -12.192 14.212 1.00 94.62 177 VAL A C 1
ATOM 1431 O O . VAL A 1 177 ? 14.233 -11.888 13.266 1.00 94.62 177 VAL A O 1
ATOM 1434 N N . ASP A 1 178 ? 12.364 -12.846 14.069 1.00 96.75 178 ASP A N 1
ATOM 1435 C CA . ASP A 1 178 ? 11.794 -13.218 12.778 1.00 96.75 178 ASP A CA 1
ATOM 1436 C C . ASP A 1 178 ? 10.571 -12.344 12.488 1.00 96.75 178 ASP A C 1
ATOM 1438 O O . ASP A 1 178 ? 9.460 -12.581 12.975 1.00 96.75 178 ASP A O 1
ATOM 1442 N N . ARG A 1 179 ? 10.794 -11.278 11.715 1.00 97.19 179 ARG A N 1
ATOM 1443 C CA . ARG A 1 179 ? 9.742 -10.328 11.342 1.00 97.19 179 ARG A CA 1
ATOM 1444 C C . ARG A 1 179 ? 8.733 -10.937 10.368 1.00 97.19 179 ARG A C 1
ATOM 1446 O O . ARG A 1 179 ? 7.575 -10.532 10.407 1.00 97.19 179 ARG A O 1
ATOM 1453 N N . ILE A 1 180 ? 9.132 -11.887 9.519 1.00 98.00 180 ILE A N 1
ATOM 1454 C CA . ILE A 1 180 ? 8.224 -12.504 8.541 1.00 98.00 180 ILE A CA 1
ATOM 1455 C C . ILE A 1 180 ? 7.222 -13.384 9.282 1.00 98.00 180 ILE A C 1
ATOM 1457 O O . ILE A 1 180 ? 6.015 -13.150 9.185 1.00 98.00 180 ILE A O 1
ATOM 1461 N N . ALA A 1 181 ? 7.718 -14.302 10.114 1.00 97.50 181 ALA A N 1
ATOM 1462 C CA . ALA A 1 181 ? 6.861 -15.179 10.901 1.00 97.50 181 ALA A CA 1
ATOM 1463 C C . ALA A 1 181 ? 5.932 -14.384 11.834 1.00 97.50 181 ALA A C 1
ATOM 1465 O O . ALA A 1 181 ? 4.758 -14.720 12.004 1.00 97.50 181 ALA A O 1
ATOM 1466 N N . PHE A 1 182 ? 6.448 -13.301 12.429 1.00 97.81 182 PHE A N 1
ATOM 1467 C CA . PHE A 1 182 ? 5.691 -12.484 13.374 1.00 97.81 182 PHE A CA 1
ATOM 1468 C C . PHE A 1 182 ? 4.630 -11.596 12.710 1.00 97.81 182 PHE A C 1
ATOM 1470 O O . PHE A 1 182 ? 3.522 -11.482 13.236 1.00 97.81 182 PHE A O 1
ATOM 1477 N N . PHE A 1 183 ? 4.954 -10.939 11.592 1.00 98.31 183 PHE A N 1
ATOM 1478 C CA . PHE A 1 183 ? 4.052 -9.965 10.974 1.00 98.31 183 PHE A CA 1
ATOM 1479 C C . PHE A 1 183 ? 3.212 -10.537 9.833 1.00 98.31 183 PHE A C 1
ATOM 1481 O O . PHE A 1 183 ? 2.119 -10.021 9.625 1.00 98.31 183 PHE A O 1
ATOM 1488 N N . MET A 1 184 ? 3.680 -11.543 9.088 1.00 98.19 184 MET A N 1
ATOM 1489 C CA . MET A 1 184 ? 3.011 -12.025 7.868 1.00 98.19 184 MET A CA 1
ATOM 1490 C C . MET A 1 184 ? 2.368 -13.401 8.028 1.00 98.19 184 MET A C 1
ATOM 1492 O O . MET A 1 184 ? 1.192 -13.562 7.691 1.00 98.19 184 MET A O 1
ATOM 1496 N N . ASP A 1 185 ? 3.112 -14.380 8.551 1.00 97.44 185 ASP A N 1
ATOM 1497 C CA . ASP A 1 185 ? 2.657 -15.780 8.571 1.00 97.44 185 ASP A CA 1
ATOM 1498 C C . ASP A 1 185 ? 1.522 -16.010 9.569 1.00 97.44 185 ASP A C 1
ATOM 1500 O O . ASP A 1 185 ? 0.638 -16.844 9.351 1.00 97.44 185 ASP A O 1
ATOM 1504 N N . LYS A 1 186 ? 1.526 -15.248 10.667 1.00 91.00 186 LYS A N 1
ATOM 1505 C CA . LYS A 1 186 ? 0.540 -15.354 11.736 1.00 91.00 186 LYS A CA 1
ATOM 1506 C C . LYS A 1 186 ? -0.295 -14.084 11.855 1.00 91.00 186 LYS A C 1
ATOM 1508 O O . LYS A 1 186 ? 0.219 -12.981 12.012 1.00 91.00 186 LYS A O 1
ATOM 1513 N N . GLU A 1 187 ? -1.610 -14.265 11.883 1.00 96.94 187 GLU A N 1
ATOM 1514 C CA . GLU A 1 187 ? -2.528 -13.208 12.292 1.00 96.94 187 GLU A CA 1
ATOM 1515 C C . GLU A 1 187 ? -2.403 -12.939 13.798 1.00 96.94 187 GLU A C 1
ATOM 1517 O O . GLU A 1 187 ? -2.414 -13.859 14.623 1.00 96.94 187 GLU A O 1
ATOM 1522 N N . THR A 1 188 ? -2.285 -11.664 14.158 1.00 97.50 188 THR A N 1
ATOM 1523 C CA . THR A 1 188 ? -2.201 -11.205 15.546 1.00 97.50 188 THR A CA 1
ATOM 1524 C C . THR A 1 188 ? -3.427 -10.366 15.878 1.00 97.50 188 THR A C 1
ATOM 1526 O O . THR A 1 188 ? -3.792 -9.479 15.115 1.00 97.50 188 THR A O 1
ATOM 1529 N N . SER A 1 189 ? -4.058 -10.617 17.027 1.00 97.62 189 SER A N 1
ATOM 1530 C CA . SER A 1 189 ? -5.102 -9.730 17.547 1.00 97.62 189 SER A CA 1
ATOM 1531 C C . SER A 1 189 ? -4.449 -8.554 18.272 1.00 97.62 189 SER A C 1
ATOM 1533 O O . SER A 1 189 ? -3.750 -8.751 19.267 1.00 97.62 189 SER A O 1
ATOM 1535 N N . VAL A 1 190 ? -4.651 -7.342 17.761 1.00 97.06 190 VAL A N 1
ATOM 1536 C CA . VAL A 1 190 ? -4.171 -6.087 18.351 1.00 97.06 190 VAL A CA 1
ATOM 1537 C C . VAL A 1 190 ? -5.394 -5.243 18.647 1.00 97.06 190 VAL A C 1
ATOM 1539 O O . VAL A 1 190 ? -6.145 -4.942 17.727 1.00 97.06 190 VAL A O 1
ATOM 1542 N N . ASP A 1 191 ? -5.624 -4.896 19.914 1.00 93.75 191 ASP A N 1
ATOM 1543 C CA . ASP A 1 191 ? -6.839 -4.193 20.341 1.00 93.75 191 ASP A CA 1
ATOM 1544 C C . ASP A 1 191 ? -8.100 -4.834 19.723 1.00 93.75 191 ASP A C 1
ATOM 1546 O O . ASP A 1 191 ? -8.852 -4.160 19.033 1.00 93.75 191 ASP A O 1
ATOM 1550 N N . ASP A 1 192 ? -8.278 -6.154 19.863 1.00 95.06 192 ASP A N 1
ATOM 1551 C CA . ASP A 1 192 ? -9.357 -6.971 19.261 1.00 95.06 192 ASP A CA 1
ATOM 1552 C C . ASP A 1 192 ? -9.541 -6.851 17.735 1.00 95.06 192 ASP A C 1
ATOM 1554 O O . ASP A 1 192 ? -10.597 -7.199 17.199 1.00 95.06 192 ASP A O 1
ATOM 1558 N N . VAL A 1 193 ? -8.544 -6.338 17.016 1.00 96.38 193 VAL A N 1
ATOM 1559 C CA . VAL A 1 193 ? -8.522 -6.297 15.555 1.00 96.38 193 VAL A CA 1
ATOM 1560 C C . VAL A 1 193 ? -7.530 -7.346 15.052 1.00 96.38 193 VAL A C 1
ATOM 1562 O O . VAL A 1 193 ? -6.344 -7.260 15.380 1.00 96.38 193 VAL A O 1
ATOM 1565 N N . PRO A 1 194 ? -7.968 -8.315 14.231 1.00 97.81 194 PRO A N 1
ATOM 1566 C CA . PRO A 1 194 ? -7.052 -9.224 13.560 1.00 97.81 194 PRO A CA 1
ATOM 1567 C C . PRO A 1 194 ? -6.217 -8.461 12.528 1.00 97.81 194 PRO A C 1
ATOM 1569 O O . PRO A 1 194 ? -6.755 -7.839 11.604 1.00 97.81 194 PRO A O 1
ATOM 1572 N N . VAL A 1 195 ? -4.896 -8.502 12.684 1.00 98.38 195 VAL A N 1
ATOM 1573 C CA . VAL A 1 195 ? -3.946 -7.842 11.788 1.00 98.38 195 VAL A CA 1
ATOM 1574 C C . VAL A 1 195 ? -2.819 -8.772 11.359 1.00 98.38 195 VAL A C 1
ATOM 1576 O O . VAL A 1 195 ? -2.357 -9.630 12.111 1.00 98.38 195 VAL A O 1
ATOM 1579 N N . ARG A 1 196 ? -2.355 -8.559 10.129 1.00 98.44 196 ARG A N 1
ATOM 1580 C CA . ARG A 1 196 ? -1.103 -9.086 9.583 1.00 98.44 196 ARG A CA 1
ATOM 1581 C C . ARG A 1 196 ? -0.621 -8.184 8.453 1.00 98.44 196 ARG A C 1
ATOM 1583 O O . ARG A 1 196 ? -1.410 -7.466 7.834 1.00 98.44 196 ARG A O 1
ATOM 1590 N N . VAL A 1 197 ? 0.668 -8.227 8.173 1.00 98.75 197 VAL A N 1
ATOM 1591 C CA . VAL A 1 197 ? 1.261 -7.640 6.978 1.00 98.75 197 VAL A CA 1
ATOM 1592 C C . VAL A 1 197 ? 0.981 -8.558 5.790 1.00 98.75 197 VAL A C 1
ATOM 1594 O O . VAL A 1 197 ? 1.136 -9.773 5.871 1.00 98.75 197 VAL A O 1
ATOM 1597 N N . VAL A 1 198 ? 0.549 -7.969 4.681 1.00 98.50 198 VAL A N 1
ATOM 1598 C CA . VAL A 1 198 ? 0.266 -8.666 3.426 1.00 98.50 198 VAL A CA 1
ATOM 1599 C C . VAL A 1 198 ? 0.973 -7.932 2.301 1.00 98.50 198 VAL A C 1
ATOM 1601 O O . VAL A 1 198 ? 0.792 -6.725 2.138 1.00 98.50 198 VAL A O 1
ATOM 1604 N N . GLU A 1 199 ? 1.754 -8.658 1.508 1.00 98.12 199 GLU A N 1
ATOM 1605 C CA . GLU A 1 199 ? 2.274 -8.140 0.247 1.00 98.12 199 GLU A CA 1
ATOM 1606 C C . GLU A 1 199 ? 1.210 -8.259 -0.840 1.00 98.12 199 GLU A C 1
ATOM 1608 O O . GLU A 1 199 ? 0.631 -9.325 -1.067 1.00 98.12 199 GLU A O 1
ATOM 1613 N N . LEU A 1 200 ? 0.946 -7.149 -1.521 1.00 98.19 200 LEU A N 1
ATOM 1614 C CA . LEU A 1 200 ? 0.034 -7.126 -2.649 1.00 98.19 200 LEU A CA 1
ATOM 1615 C C . LEU A 1 200 ? 0.722 -7.734 -3.877 1.00 98.19 200 LEU A C 1
ATOM 1617 O O . LEU A 1 200 ? 1.596 -7.113 -4.480 1.00 98.19 200 LEU A O 1
ATOM 1621 N N . THR A 1 201 ? 0.281 -8.932 -4.251 1.00 98.12 201 THR A N 1
ATOM 1622 C CA . THR A 1 201 ? 0.708 -9.678 -5.443 1.00 98.12 201 THR A CA 1
ATOM 1623 C C . THR A 1 201 ? -0.432 -9.744 -6.461 1.00 98.12 201 THR A C 1
ATOM 1625 O O . THR A 1 201 ? -1.597 -9.553 -6.103 1.00 98.12 201 THR A O 1
ATOM 1628 N N . GLY A 1 202 ? -0.113 -9.966 -7.736 1.00 97.69 202 GLY A N 1
ATOM 1629 C CA . GLY A 1 202 ? -1.121 -9.969 -8.799 1.00 97.69 202 GLY A CA 1
ATOM 1630 C C . GLY A 1 202 ? -0.544 -10.043 -10.210 1.00 97.69 202 GLY A C 1
ATOM 1631 O O . GLY A 1 202 ? 0.671 -9.990 -10.413 1.00 97.69 202 GLY A O 1
ATOM 1632 N N . GLN A 1 203 ? -1.437 -10.167 -11.189 1.00 97.56 203 GLN A N 1
ATOM 1633 C CA . GLN A 1 203 ? -1.132 -10.198 -12.618 1.00 97.56 203 GLN A CA 1
ATOM 1634 C C . GLN A 1 203 ? -1.469 -8.857 -13.292 1.00 97.56 203 GLN A C 1
ATOM 1636 O O . GLN A 1 203 ? -2.268 -8.076 -12.766 1.00 97.56 203 GLN A O 1
ATOM 1641 N N . PRO A 1 204 ? -0.901 -8.559 -14.477 1.00 95.19 204 PRO A N 1
ATOM 1642 C CA . PRO A 1 204 ? -1.290 -7.380 -15.242 1.00 95.19 204 PRO A CA 1
ATOM 1643 C C . PRO A 1 204 ? -2.809 -7.323 -15.469 1.00 95.19 204 PRO A C 1
ATOM 1645 O O . PRO A 1 204 ? -3.398 -8.252 -16.015 1.00 95.19 204 PRO A O 1
ATOM 1648 N N . GLY A 1 205 ? -3.430 -6.204 -15.093 1.00 92.56 205 GLY A N 1
ATOM 1649 C CA . GLY A 1 205 ? -4.878 -5.996 -15.189 1.00 92.56 205 GLY A CA 1
ATOM 1650 C C . GLY A 1 205 ? -5.646 -6.251 -13.890 1.00 92.56 205 GLY A C 1
ATOM 1651 O O . GLY A 1 205 ? -6.805 -5.841 -13.799 1.00 92.56 205 GLY A O 1
ATOM 1652 N N . ASP A 1 206 ? -5.014 -6.845 -12.876 1.00 95.75 206 ASP A N 1
ATOM 1653 C CA . ASP A 1 206 ? -5.617 -6.976 -11.552 1.00 95.75 206 ASP A CA 1
ATOM 1654 C C . ASP A 1 206 ? -5.719 -5.619 -10.842 1.00 95.75 206 ASP A C 1
ATOM 1656 O O . ASP A 1 206 ? -4.938 -4.682 -11.068 1.00 95.75 206 ASP A O 1
ATOM 1660 N N . ALA A 1 207 ? -6.691 -5.532 -9.934 1.00 95.00 207 ALA A N 1
ATOM 1661 C CA . ALA A 1 207 ? -6.861 -4.410 -9.030 1.00 95.00 207 ALA A CA 1
ATOM 1662 C C . ALA A 1 207 ? -7.227 -4.900 -7.626 1.00 95.00 207 ALA A C 1
ATOM 1664 O O . ALA A 1 207 ? -8.041 -5.808 -7.466 1.00 95.00 207 ALA A O 1
ATOM 1665 N N . ILE A 1 208 ? -6.656 -4.256 -6.612 1.00 96.88 208 ILE A N 1
ATOM 1666 C CA . ILE A 1 208 ? -6.990 -4.467 -5.203 1.00 96.88 208 ILE A CA 1
ATOM 1667 C C . ILE A 1 208 ? -7.569 -3.162 -4.673 1.00 96.88 208 ILE A C 1
ATOM 1669 O O . ILE A 1 208 ? -6.930 -2.110 -4.753 1.00 96.88 208 ILE A O 1
ATOM 1673 N N . ILE A 1 209 ? -8.793 -3.233 -4.152 1.00 96.12 209 ILE A N 1
ATOM 1674 C CA . ILE A 1 209 ? -9.513 -2.091 -3.595 1.00 96.12 209 ILE A CA 1
ATOM 1675 C C . ILE A 1 209 ? -9.494 -2.209 -2.074 1.00 96.12 209 ILE A C 1
ATOM 1677 O O . ILE A 1 209 ? -9.917 -3.213 -1.505 1.00 96.12 209 ILE A O 1
ATOM 1681 N N . CYS A 1 210 ? -8.983 -1.178 -1.415 1.00 95.38 210 CYS A N 1
ATOM 1682 C CA . CYS A 1 210 ? -8.869 -1.093 0.030 1.00 95.38 210 CYS A CA 1
ATOM 1683 C C . CYS A 1 210 ? -9.637 0.114 0.565 1.00 95.38 210 CYS A C 1
ATOM 1685 O O . CYS A 1 210 ? -9.942 1.067 -0.156 1.00 95.38 210 CYS A O 1
ATOM 1687 N N . GLN A 1 211 ? -9.887 0.104 1.869 1.00 94.00 211 GLN A N 1
ATOM 1688 C CA . GLN A 1 211 ? -10.348 1.292 2.571 1.00 94.00 211 GLN A CA 1
ATOM 1689 C C . GLN A 1 211 ? -9.236 2.388 2.525 1.00 94.00 211 GLN A C 1
ATOM 1691 O O . GLN A 1 211 ? -8.048 2.047 2.577 1.00 94.00 211 GLN A O 1
ATOM 1696 N N . PRO A 1 212 ? -9.570 3.696 2.399 1.00 93.62 212 PRO A N 1
ATOM 1697 C CA . PRO A 1 212 ? -8.603 4.786 2.166 1.00 93.62 212 PRO A CA 1
ATOM 1698 C C . PRO A 1 212 ? -7.486 4.966 3.193 1.00 93.62 212 PRO A C 1
ATOM 1700 O O . PRO A 1 212 ? -6.450 5.571 2.906 1.00 93.62 212 PRO A O 1
ATOM 1703 N N . THR A 1 213 ? -7.710 4.484 4.404 1.00 94.12 213 THR A N 1
ATOM 1704 C CA . THR A 1 213 ? -6.811 4.584 5.544 1.00 94.12 213 THR A CA 1
ATOM 1705 C C . THR A 1 213 ? -6.051 3.292 5.827 1.00 94.12 213 THR A C 1
ATOM 1707 O O . THR A 1 213 ? -5.416 3.183 6.876 1.00 94.12 213 THR A O 1
ATOM 1710 N N . ILE A 1 214 ? -6.052 2.344 4.880 1.00 95.88 214 ILE A N 1
ATOM 1711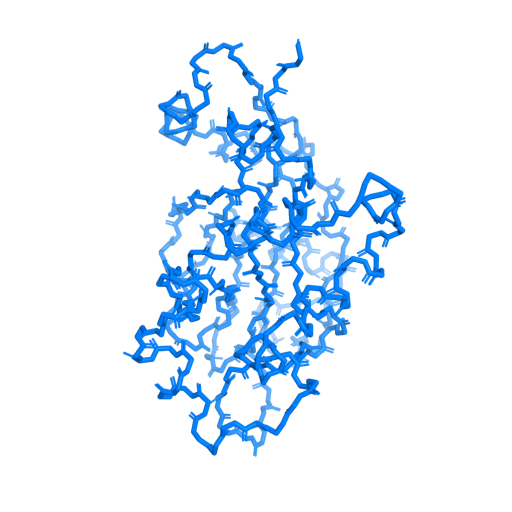 C CA . ILE A 1 214 ? -5.191 1.164 4.942 1.00 95.88 214 ILE A CA 1
ATOM 1712 C C . ILE A 1 214 ? -3.731 1.592 5.156 1.00 95.88 214 ILE A C 1
ATOM 1714 O O . ILE A 1 214 ? -3.180 2.413 4.415 1.00 95.88 214 ILE A O 1
ATOM 1718 N N . PHE A 1 215 ? -3.117 1.063 6.209 1.00 97.44 215 PHE A N 1
ATOM 1719 C CA . PHE A 1 215 ? -1.739 1.361 6.567 1.00 97.44 215 PHE A CA 1
ATOM 1720 C C . PHE A 1 215 ? -0.798 0.540 5.693 1.00 97.44 215 PHE A C 1
ATOM 1722 O O . PHE A 1 215 ? -0.957 -0.677 5.595 1.00 97.44 215 PHE A O 1
ATOM 1729 N N . HIS A 1 216 ? 0.140 1.198 5.022 1.00 97.31 216 HIS A N 1
ATOM 1730 C CA . HIS A 1 216 ? 0.932 0.574 3.973 1.00 97.31 216 HIS A CA 1
ATOM 1731 C C . HIS A 1 216 ? 2.320 1.197 3.813 1.00 97.31 216 HIS A C 1
ATOM 1733 O O . HIS A 1 216 ? 2.601 2.297 4.301 1.00 97.31 216 HIS A O 1
ATOM 1739 N N . ILE A 1 217 ? 3.189 0.473 3.113 1.00 96.12 217 ILE A N 1
ATOM 1740 C CA . ILE A 1 217 ? 4.548 0.881 2.756 1.00 96.12 217 ILE A CA 1
ATOM 1741 C C . ILE A 1 217 ? 4.958 0.218 1.432 1.00 96.12 217 ILE A C 1
ATOM 1743 O O . ILE A 1 217 ? 4.407 -0.808 1.034 1.00 96.12 217 ILE A O 1
ATOM 1747 N N . ALA A 1 218 ? 5.918 0.803 0.720 1.00 93.00 218 ALA A N 1
ATOM 1748 C CA . ALA A 1 218 ? 6.570 0.107 -0.385 1.00 93.00 218 ALA A CA 1
ATOM 1749 C C . ALA A 1 218 ? 7.456 -1.038 0.148 1.00 93.00 218 ALA A C 1
ATOM 1751 O O . ALA A 1 218 ? 7.971 -0.950 1.261 1.00 93.00 218 ALA A O 1
ATOM 1752 N N . SER A 1 219 ? 7.607 -2.098 -0.645 1.00 93.25 219 SER A N 1
ATOM 1753 C CA . SER A 1 219 ? 8.502 -3.225 -0.373 1.00 93.25 219 SER A CA 1
ATOM 1754 C C . SER A 1 219 ? 9.718 -3.157 -1.282 1.00 93.25 219 SER A C 1
ATOM 1756 O O . SER A 1 219 ? 9.626 -2.660 -2.412 1.00 93.25 219 SER A O 1
ATOM 1758 N N . GLU A 1 220 ? 10.816 -3.719 -0.797 1.00 92.94 220 GLU A N 1
ATOM 1759 C CA . GLU A 1 220 ? 11.982 -3.996 -1.618 1.00 92.94 220 GLU A CA 1
ATOM 1760 C C . GLU A 1 220 ? 11.649 -5.006 -2.713 1.00 92.94 220 GLU A C 1
ATOM 1762 O O . GLU A 1 220 ? 10.862 -5.929 -2.496 1.00 92.94 220 GLU A O 1
ATOM 1767 N N . ASN A 1 221 ? 12.263 -4.849 -3.883 1.00 94.06 221 ASN A N 1
ATOM 1768 C CA . ASN A 1 221 ? 12.104 -5.788 -4.984 1.00 94.06 221 ASN A CA 1
ATOM 1769 C C . ASN A 1 221 ? 13.313 -6.729 -5.067 1.00 94.06 221 ASN A C 1
ATOM 1771 O O . ASN A 1 221 ? 14.359 -6.361 -5.605 1.00 94.06 221 ASN A O 1
ATOM 1775 N N . HIS A 1 222 ? 13.136 -7.940 -4.534 1.00 94.56 222 HIS A N 1
ATOM 1776 C CA . HIS A 1 222 ? 14.111 -9.038 -4.581 1.00 94.56 222 HIS A CA 1
ATOM 1777 C C . HIS A 1 222 ? 13.946 -9.917 -5.830 1.00 94.56 222 HIS A C 1
ATOM 1779 O O . HIS A 1 222 ? 14.694 -10.875 -6.013 1.00 94.56 222 HIS A O 1
ATOM 1785 N N . ALA A 1 223 ? 12.977 -9.616 -6.700 1.00 93.12 223 ALA A N 1
ATOM 1786 C CA . ALA A 1 223 ? 12.867 -10.289 -7.987 1.00 93.12 223 ALA A CA 1
ATOM 1787 C C . ALA A 1 223 ? 13.903 -9.759 -8.990 1.00 93.12 223 ALA A C 1
ATOM 1789 O O . ALA A 1 223 ? 14.477 -8.685 -8.831 1.00 93.12 223 ALA A O 1
ATOM 1790 N N . ASP A 1 224 ? 14.097 -10.503 -10.075 1.00 92.38 224 ASP A N 1
ATOM 1791 C CA . ASP A 1 224 ? 14.980 -10.166 -11.195 1.00 92.38 224 ASP A CA 1
ATOM 1792 C C . ASP A 1 224 ? 14.281 -9.346 -12.297 1.00 92.38 224 ASP A C 1
ATOM 1794 O O . ASP A 1 224 ? 14.876 -9.058 -13.338 1.00 92.38 224 ASP A O 1
ATOM 1798 N N . TYR A 1 225 ? 13.034 -8.918 -12.065 1.00 93.00 225 TYR A N 1
ATOM 1799 C CA . TYR A 1 225 ? 12.252 -8.104 -12.995 1.00 93.00 225 TYR A CA 1
ATOM 1800 C C . TYR A 1 225 ? 11.647 -6.841 -12.347 1.00 93.00 225 TYR A C 1
ATOM 1802 O O . TYR A 1 225 ? 11.338 -6.820 -11.152 1.00 93.00 225 TYR A O 1
ATOM 1810 N N . PRO A 1 226 ? 11.437 -5.760 -13.125 1.00 94.44 226 PRO A N 1
ATOM 1811 C CA . PRO A 1 226 ? 10.786 -4.547 -12.634 1.00 94.44 226 PRO A CA 1
ATOM 1812 C C . PRO A 1 226 ? 9.299 -4.748 -12.336 1.00 94.44 226 PRO A C 1
ATOM 1814 O O . PRO A 1 226 ? 8.565 -5.355 -13.119 1.00 94.44 226 PRO A O 1
ATOM 1817 N N . ARG A 1 227 ? 8.838 -4.136 -11.245 1.00 94.12 227 ARG A N 1
ATOM 1818 C CA . ARG A 1 227 ? 7.429 -4.022 -10.872 1.00 94.12 227 ARG A CA 1
ATOM 1819 C C . ARG A 1 227 ? 6.851 -2.699 -11.363 1.00 94.12 227 ARG A C 1
ATOM 1821 O O . ARG A 1 227 ? 7.373 -1.625 -11.053 1.00 94.12 227 ARG A O 1
ATOM 1828 N N . PHE A 1 228 ? 5.704 -2.776 -12.033 1.00 94.44 228 PHE A N 1
ATOM 1829 C CA . PHE A 1 228 ? 4.882 -1.638 -12.431 1.00 94.44 228 PHE A CA 1
ATOM 1830 C C . PHE A 1 228 ? 3.493 -1.755 -11.816 1.00 94.44 228 PHE A C 1
ATOM 1832 O O . PHE A 1 228 ? 2.674 -2.582 -12.216 1.00 94.44 228 PHE A O 1
ATOM 1839 N N . MET A 1 229 ? 3.210 -0.886 -10.855 1.00 93.69 229 MET A N 1
ATOM 1840 C CA . MET A 1 229 ? 1.890 -0.753 -10.249 1.00 93.69 229 MET A CA 1
ATOM 1841 C C . MET A 1 229 ? 1.459 0.707 -10.258 1.00 93.69 229 MET A C 1
ATOM 1843 O O . MET A 1 229 ? 2.177 1.604 -10.702 1.00 93.69 229 MET A O 1
ATOM 1847 N N . ARG A 1 230 ? 0.274 0.966 -9.725 1.00 90.69 230 ARG A N 1
ATOM 1848 C CA . ARG A 1 230 ? -0.197 2.314 -9.425 1.00 90.69 230 ARG A CA 1
ATOM 1849 C C . ARG A 1 230 ? -1.127 2.271 -8.230 1.00 90.69 230 ARG A C 1
ATOM 1851 O O . ARG A 1 230 ? -1.852 1.296 -8.064 1.00 90.69 230 ARG A O 1
ATOM 1858 N N . ALA A 1 231 ? -1.128 3.338 -7.443 1.00 90.44 231 ALA A N 1
ATOM 1859 C CA . ALA A 1 231 ? -2.026 3.523 -6.311 1.00 90.44 231 ALA A CA 1
ATOM 1860 C C . ALA A 1 231 ? -2.834 4.816 -6.474 1.00 90.44 231 ALA A C 1
ATOM 1862 O O . ALA A 1 231 ? -2.326 5.814 -7.001 1.00 90.44 231 ALA A O 1
ATOM 1863 N N . LYS A 1 232 ? -4.105 4.803 -6.063 1.00 90.25 232 LYS A N 1
ATOM 1864 C CA . LYS A 1 232 ? -4.984 5.975 -6.145 1.00 90.25 232 LYS A CA 1
ATOM 1865 C C . LYS A 1 232 ? -6.092 5.941 -5.103 1.00 90.25 232 LYS A C 1
ATOM 1867 O O . LYS A 1 232 ? -6.926 5.045 -5.130 1.00 90.25 232 LYS A O 1
ATOM 1872 N N . GLY A 1 233 ? -6.154 6.986 -4.283 1.00 91.88 233 GLY A N 1
ATOM 1873 C CA . GLY A 1 233 ? -7.351 7.320 -3.517 1.00 91.88 233 GLY A CA 1
ATOM 1874 C C . GLY A 1 233 ? -8.436 7.929 -4.406 1.00 91.88 233 GLY A C 1
ATOM 1875 O O . GLY A 1 233 ? -8.148 8.802 -5.234 1.00 91.88 233 GLY A O 1
ATOM 1876 N N . LEU A 1 234 ? -9.661 7.459 -4.217 1.00 91.38 234 LEU A N 1
ATOM 1877 C CA . LEU A 1 234 ? -10.909 7.976 -4.762 1.00 91.38 234 LEU A CA 1
ATOM 1878 C C . LEU A 1 234 ? -11.803 8.375 -3.592 1.00 91.38 234 LEU A C 1
ATOM 1880 O O . LEU A 1 234 ? -11.822 7.684 -2.576 1.00 91.38 234 LEU A O 1
ATOM 1884 N N . GLU A 1 235 ? -12.545 9.462 -3.744 1.00 90.12 235 GLU A N 1
ATOM 1885 C CA . GLU A 1 235 ? -13.468 9.974 -2.730 1.00 90.12 235 GLU A CA 1
ATOM 1886 C C . GLU A 1 235 ? -14.882 10.013 -3.321 1.00 90.12 235 GLU A C 1
ATOM 1888 O O . GLU A 1 235 ? -15.047 10.183 -4.536 1.00 90.12 235 GLU A O 1
ATOM 1893 N N . LYS A 1 236 ? -15.898 9.851 -2.469 1.00 89.81 236 LYS A N 1
ATOM 1894 C CA . LYS A 1 236 ? -17.286 10.129 -2.835 1.00 89.81 236 LYS A CA 1
ATOM 1895 C C . LYS A 1 236 ? -17.436 11.611 -3.196 1.00 89.81 236 LYS A C 1
ATOM 1897 O O . LYS A 1 236 ? -16.710 12.470 -2.692 1.00 89.81 236 LYS A O 1
ATOM 1902 N N . ARG A 1 237 ? -18.394 11.908 -4.071 1.00 83.31 237 ARG A N 1
ATOM 1903 C CA . ARG A 1 237 ? -18.919 13.261 -4.241 1.00 83.31 237 ARG A CA 1
ATOM 1904 C C . ARG A 1 237 ? -19.586 13.670 -2.925 1.00 83.31 237 ARG A C 1
ATOM 1906 O O . ARG A 1 237 ? -20.306 12.864 -2.336 1.00 83.31 237 ARG A O 1
ATOM 1913 N N . ASN A 1 238 ? -19.320 14.899 -2.494 1.00 63.12 238 ASN A N 1
ATOM 1914 C CA . ASN A 1 238 ? -20.102 15.544 -1.441 1.00 63.12 238 ASN A CA 1
ATOM 1915 C C . ASN A 1 238 ? -21.516 15.847 -1.937 1.00 63.12 238 ASN A C 1
ATOM 1917 O O . ASN A 1 238 ? -21.644 16.168 -3.143 1.00 63.12 238 ASN A O 1
#